Protein AF-0000000080578589 (afdb_homodimer)

Secondary structure (DSSP, 8-state):
----------PPPHHHHHHHHHHHHHHHHHHHHHHHHHHHTT---HHHHHHHHHHHHSGGGEE-HHHHHHH-SS--TTHHHHHHHHHHTTSEEEEEESSSS-EEEEEE-HHHHHHHHHHHHHHHHHHIIIIITTS-HHHHHHHHHHHHHHHS--/----------PPPHHHHHHHHHHHHHHHHHHHHHHHHHHHTT---HHHHHHHHHHHHSGGGEE-HHHHHHH-SS--TTHHHHHHHHHHTTSEEEEEESSSS-EEEEEE-HHHHHHHHHHHHHHHHHHIIIIITTS-HHHHHHHHHHHHHHHS--

InterPro domains:
  IPR000835 MarR-type HTH domain [PF12802] (42-102)
  IPR000835 MarR-type HTH domain [PR00598] (63-79)
  IPR000835 MarR-type HTH domain [PR00598] (80-95)
  IPR000835 MarR-type HTH domain [PR00598] (99-115)
  IPR000835 MarR-type HTH domain [PS50995] (1-152)
  IPR023187 Transcriptional regulator MarR-type, conserved site [PS01117] (78-112)
  IPR036388 Winged helix-like DNA-binding domain superfamily [G3DSA:1.10.10.10] (13-154)
  IPR036390 Winged helix DNA-binding domain superfamily [SSF46785] (13-151)
  IPR039422 Transcription regulators MarR/SlyA-like [PTHR33164] (18-151)

Sequence (308 aa):
MSDCSDATPSKPSAAVTRAWVRLMRTQHIVLAAIEQDLKVAGLPSLGWYDVLWELTQATEGKLRPYEIEERTLLAQHNLSRLLDRMEKAGLVHREIFSEDGRGRWVVITEAGSAMRSRMWAVYASALQRHVGDKLDDAQAGQLAELLALLSDKSMSDCSDATPSKPSAAVTRAWVRLMRTQHIVLAAIEQDLKVAGLPSLGWYDVLWELTQATEGKLRPYEIEERTLLAQHNLSRLLDRMEKAGLVHREIFSEDGRGRWVVITEAGSAMRSRMWAVYASALQRHVGDKLDDAQAGQLAELLALLSDKS

Nearest PDB structures (foldseek):
  3zmd-assembly2_D  TM=8.642E-01  e=1.589E-09  Streptomyces coelicolor
  3zpl-assembly2_E  TM=8.881E-01  e=8.904E-09  Streptomyces coelicolor
  3zpl-assembly1_B  TM=8.767E-01  e=8.372E-09  Streptomyces coelicolor
  3zpl-assembly2_F  TM=8.803E-01  e=1.288E-08  Streptomyces coelicolor
  8ylj-assembly1_A  TM=8.174E-01  e=2.973E-07  Pectobacterium atrosepticum

pLDDT: mean 90.62, std 15.76, range [30.58, 98.81]

Radius of gyration: 22.76 Å; Cα contacts (8 Å, |Δi|>4): 398; chains: 2; bounding box: 60×68×62 Å

Structure (mmCIF, N/CA/C/O backbone):
data_AF-0000000080578589-model_v1
#
loop_
_entity.id
_entity.type
_entity.pdbx_description
1 polymer 'HTH marR-type domain-containing protein'
#
loop_
_atom_site.group_PDB
_atom_site.id
_atom_site.type_symbol
_atom_site.label_atom_id
_atom_site.label_alt_id
_atom_site.label_comp_id
_atom_site.label_asym_id
_atom_site.label_entity_id
_atom_site.label_seq_id
_atom_site.pdbx_PDB_ins_code
_atom_site.Cartn_x
_atom_site.Cartn_y
_atom_site.Cartn_z
_atom_site.occupancy
_atom_site.B_iso_or_equiv
_atom_site.auth_seq_id
_atom_site.auth_comp_id
_atom_site.auth_asym_id
_atom_site.auth_atom_id
_atom_site.pdbx_PDB_model_num
ATOM 1 N N . MET A 1 1 ? -25.438 20.406 36.875 1 31.2 1 MET A N 1
ATOM 2 C CA . MET A 1 1 ? -24.531 20.828 35.812 1 31.2 1 MET A CA 1
ATOM 3 C C . MET A 1 1 ? -23.719 19.641 35.281 1 31.2 1 MET A C 1
ATOM 5 O O . MET A 1 1 ? -22.891 19.094 36.031 1 31.2 1 MET A O 1
ATOM 9 N N . SER A 1 2 ? -24.266 18.656 34.531 1 39.16 2 SER A N 1
ATOM 10 C CA . SER A 1 2 ? -23.75 17.406 34 1 39.16 2 SER A CA 1
ATOM 11 C C . SER A 1 2 ? -22.422 17.609 33.281 1 39.16 2 SER A C 1
ATOM 13 O O . SER A 1 2 ? -22.312 18.5 32.438 1 39.16 2 SER A O 1
ATOM 15 N N . ASP A 1 3 ? -21.328 17.406 33.969 1 37.25 3 ASP A N 1
ATOM 16 C CA . ASP A 1 3 ? -19.969 17.469 33.438 1 37.25 3 ASP A CA 1
ATOM 17 C C . ASP A 1 3 ? -19.875 16.828 32.062 1 37.25 3 ASP A C 1
ATOM 19 O O . ASP A 1 3 ? -20 15.609 31.922 1 37.25 3 ASP A O 1
ATOM 23 N N . CYS A 1 4 ? -20.641 17.375 31.078 1 39.66 4 CYS A N 1
ATOM 24 C CA . CYS A 1 4 ? -20.422 16.969 29.703 1 39.66 4 CYS A CA 1
ATOM 25 C C . CYS A 1 4 ? -18.938 16.812 29.391 1 39.66 4 CYS A C 1
ATOM 27 O O . CYS A 1 4 ? -18.219 17.812 29.312 1 39.66 4 CYS A O 1
ATOM 29 N N . SER A 1 5 ? -18.234 15.914 30.031 1 38.28 5 SER A N 1
ATOM 30 C CA . SER A 1 5 ? -16.859 15.586 29.672 1 38.28 5 SER A CA 1
ATOM 31 C C . SER A 1 5 ? -16.609 15.758 28.188 1 38.28 5 SER A C 1
ATOM 33 O O . SER A 1 5 ? -17.297 15.148 27.359 1 38.28 5 SER A O 1
ATOM 35 N N . ASP A 1 6 ? -16.438 17 27.672 1 38.28 6 ASP A N 1
ATOM 36 C CA . ASP A 1 6 ? -15.938 17.312 26.328 1 38.28 6 ASP A CA 1
ATOM 37 C C . ASP A 1 6 ? -15 16.219 25.828 1 38.28 6 ASP A C 1
ATOM 39 O O . ASP A 1 6 ? -13.836 16.156 26.234 1 38.28 6 ASP A O 1
ATOM 43 N N . ALA A 1 7 ? -15.398 14.953 25.734 1 45.03 7 ALA A N 1
ATOM 44 C CA . ALA A 1 7 ? -14.641 13.875 25.109 1 45.03 7 ALA A CA 1
ATOM 45 C C . ALA A 1 7 ? -13.781 14.398 23.969 1 45.03 7 ALA A C 1
ATOM 47 O O . ALA A 1 7 ? -14.297 14.75 22.906 1 45.03 7 ALA A O 1
ATOM 48 N N . THR A 1 8 ? -12.805 15.406 24.047 1 47.75 8 THR A N 1
ATOM 49 C CA . THR A 1 8 ? -11.836 15.789 23.031 1 47.75 8 THR A CA 1
ATOM 50 C C . THR A 1 8 ? -11.484 14.602 22.141 1 47.75 8 THR A C 1
ATOM 52 O O . THR A 1 8 ? -11.133 13.531 22.625 1 47.75 8 THR A O 1
ATOM 55 N N . PRO A 1 9 ? -11.945 14.477 20.953 1 57.19 9 PRO A N 1
ATOM 56 C CA . PRO A 1 9 ? -11.602 13.344 20.109 1 57.19 9 PRO A CA 1
ATOM 57 C C . PRO A 1 9 ? -10.141 12.93 20.234 1 57.19 9 PRO A C 1
ATOM 59 O O . PRO A 1 9 ? -9.25 13.781 20.234 1 57.19 9 PRO A O 1
ATOM 62 N N . SER A 1 10 ? -9.711 11.969 21.031 1 68.75 10 SER A N 1
ATOM 63 C CA . SER A 1 10 ? -8.43 11.484 21.531 1 68.75 10 SER A CA 1
ATOM 64 C C . SER A 1 10 ? -7.426 11.305 20.391 1 68.75 10 SER A C 1
ATOM 66 O O . SER A 1 10 ? -7.762 10.75 19.344 1 68.75 10 SER A O 1
ATOM 68 N N . LYS A 1 11 ? -6.426 12.211 20.172 1 87.06 11 LYS A N 1
ATOM 69 C CA . LYS A 1 11 ? -5.258 12.156 19.297 1 87.06 11 LYS A CA 1
ATOM 70 C C . LYS A 1 11 ? -4.539 10.82 19.422 1 87.06 11 LYS A C 1
ATOM 72 O O . LYS A 1 11 ? -4.406 10.273 20.516 1 87.06 11 LYS A O 1
ATOM 77 N N . PRO A 1 12 ? -4.273 10.242 18.266 1 95.75 12 PRO A N 1
ATOM 78 C CA . PRO A 1 12 ? -3.518 8.992 18.344 1 95.75 12 PRO A CA 1
ATOM 79 C C . PRO A 1 12 ? -2.207 9.133 19.109 1 95.75 12 PRO A C 1
ATOM 81 O O . PRO A 1 12 ? -1.566 10.188 19.062 1 95.75 12 PRO A O 1
ATOM 84 N N . SER A 1 13 ? -1.909 8.141 19.891 1 97.19 13 SER A N 1
ATOM 85 C CA . SER A 1 13 ? -0.638 8.125 20.609 1 97.19 13 SER A CA 1
ATOM 86 C C . SER A 1 13 ? 0.541 8.078 19.641 1 97.19 13 SER A C 1
ATOM 88 O O . SER A 1 13 ? 0.365 7.809 18.453 1 97.19 13 SER A O 1
ATOM 90 N N . ALA A 1 14 ? 1.748 8.391 20.156 1 97 14 ALA A N 1
ATOM 91 C CA . ALA A 1 14 ? 2.969 8.305 19.359 1 97 14 ALA A CA 1
ATOM 92 C C . ALA A 1 14 ? 3.191 6.879 18.859 1 97 14 ALA A C 1
ATOM 94 O O . ALA A 1 14 ? 3.68 6.68 17.75 1 97 14 ALA A O 1
ATOM 95 N N . ALA A 1 15 ? 2.842 5.891 19.703 1 97.62 15 ALA A N 1
ATOM 96 C CA . ALA A 1 15 ? 3.004 4.488 19.328 1 97.62 15 ALA A CA 1
ATOM 97 C C . ALA A 1 15 ? 2.104 4.129 18.156 1 97.62 15 ALA A C 1
ATOM 99 O O . ALA A 1 15 ? 2.531 3.438 17.219 1 97.62 15 ALA A O 1
ATOM 100 N N . VAL A 1 16 ? 0.919 4.695 18.172 1 97.75 16 VAL A N 1
ATOM 101 C CA . VAL A 1 16 ? -0.059 4.43 17.125 1 97.75 16 VAL A CA 1
ATOM 102 C C . VAL A 1 16 ? 0.385 5.094 15.82 1 97.75 16 VAL A C 1
ATOM 104 O O . VAL A 1 16 ? 0.36 4.469 14.758 1 97.75 16 VAL A O 1
ATOM 107 N N . THR A 1 17 ? 0.836 6.312 15.938 1 97.69 17 THR A N 1
ATOM 108 C CA . THR A 1 17 ? 1.303 7.039 14.758 1 97.69 17 THR A CA 1
ATOM 109 C C . THR A 1 17 ? 2.525 6.355 14.156 1 97.69 17 THR A C 1
ATOM 111 O O . THR A 1 17 ? 2.613 6.195 12.938 1 97.69 17 THR A O 1
ATOM 114 N N . ARG A 1 18 ? 3.404 5.906 15 1 97.62 18 ARG A N 1
ATOM 115 C CA . ARG A 1 18 ? 4.602 5.211 14.539 1 97.62 18 ARG A CA 1
ATOM 116 C C . ARG A 1 18 ? 4.238 3.906 13.836 1 97.62 18 ARG A C 1
ATOM 118 O O . ARG A 1 18 ? 4.812 3.574 12.797 1 97.62 18 ARG A O 1
ATOM 125 N N . ALA A 1 19 ? 3.336 3.168 14.367 1 98.25 19 ALA A N 1
ATOM 126 C CA . ALA A 1 19 ? 2.904 1.912 13.758 1 98.25 19 ALA A CA 1
ATOM 127 C C . ALA A 1 19 ? 2.314 2.146 12.375 1 98.25 19 ALA A C 1
ATOM 129 O O . ALA A 1 19 ? 2.582 1.387 11.438 1 98.25 19 ALA A O 1
ATOM 130 N N . TRP A 1 20 ? 1.551 3.223 12.273 1 98.19 20 TRP A N 1
ATOM 131 C CA . TRP A 1 20 ? 0.935 3.568 11 1 98.19 20 TRP A CA 1
ATOM 132 C C . TRP A 1 20 ? 1.994 3.914 9.961 1 98.19 20 TRP A C 1
ATOM 134 O O . TRP A 1 20 ? 1.983 3.377 8.852 1 98.19 20 TRP A O 1
ATOM 144 N N . VAL A 1 21 ? 2.91 4.734 10.312 1 97 21 VAL A N 1
ATOM 145 C CA . VAL A 1 21 ? 3.973 5.16 9.406 1 97 21 VAL A CA 1
ATOM 146 C C . VAL A 1 21 ? 4.812 3.955 8.992 1 97 21 VAL A C 1
ATOM 148 O O . VAL A 1 21 ? 5.137 3.791 7.812 1 97 21 VAL A O 1
ATOM 151 N N . ARG A 1 22 ? 5.121 3.076 9.914 1 97.69 22 ARG A N 1
ATOM 152 C CA . ARG A 1 22 ? 5.898 1.882 9.602 1 97.69 22 ARG A CA 1
ATOM 153 C C . ARG A 1 22 ? 5.121 0.953 8.68 1 97.69 22 ARG A C 1
ATOM 155 O O . ARG A 1 22 ? 5.703 0.327 7.785 1 97.69 22 ARG A O 1
ATOM 162 N N . LEU A 1 23 ? 3.816 0.842 8.906 1 98.25 23 LEU A N 1
ATOM 163 C CA . LEU A 1 23 ? 2.979 0.009 8.055 1 98.25 23 LEU A CA 1
ATOM 164 C C . LEU A 1 23 ? 3.031 0.491 6.605 1 98.25 23 LEU A C 1
ATOM 166 O O . LEU A 1 23 ? 3.262 -0.302 5.691 1 98.25 23 LEU A O 1
ATOM 170 N N . MET A 1 24 ? 2.906 1.78 6.375 1 97.06 24 MET A N 1
ATOM 171 C CA . MET A 1 24 ? 2.943 2.352 5.031 1 97.06 24 MET A CA 1
ATOM 172 C C . MET A 1 24 ? 4.316 2.162 4.398 1 97.06 24 MET A C 1
ATOM 174 O O . MET A 1 24 ? 4.422 1.692 3.264 1 97.06 24 MET A O 1
ATOM 178 N N . ARG A 1 25 ? 5.367 2.455 5.141 1 95.69 25 ARG A N 1
ATOM 179 C CA . ARG A 1 25 ? 6.723 2.412 4.609 1 95.69 25 ARG A CA 1
ATOM 180 C C . ARG A 1 25 ? 7.148 0.979 4.301 1 95.69 25 ARG A C 1
ATOM 182 O O . ARG A 1 25 ? 7.691 0.705 3.229 1 95.69 25 ARG A O 1
ATOM 189 N N . THR A 1 26 ? 6.906 0.101 5.242 1 97.38 26 THR A N 1
ATOM 190 C CA . THR A 1 26 ? 7.332 -1.282 5.07 1 97.38 26 THR A CA 1
ATOM 191 C C . THR A 1 26 ? 6.617 -1.93 3.891 1 97.38 26 THR A C 1
ATOM 193 O O . THR A 1 26 ? 7.242 -2.602 3.068 1 97.38 26 THR A O 1
ATOM 196 N N . GLN A 1 27 ? 5.328 -1.735 3.859 1 97.12 27 GLN A N 1
ATOM 197 C CA . GLN A 1 27 ? 4.586 -2.281 2.727 1 97.12 27 GLN A CA 1
ATOM 198 C C . GLN A 1 27 ? 5.176 -1.801 1.402 1 97.12 27 GLN A C 1
ATOM 200 O O . GLN A 1 27 ? 5.41 -2.602 0.495 1 97.12 27 GLN A O 1
ATOM 205 N N . HIS A 1 28 ? 5.449 -0.555 1.283 1 95 28 HIS A N 1
ATOM 206 C CA . HIS A 1 28 ? 5.992 0.033 0.065 1 95 28 HIS A CA 1
ATOM 207 C C . HIS A 1 28 ? 7.363 -0.549 -0.263 1 95 28 HIS A C 1
ATOM 209 O O . HIS A 1 28 ? 7.609 -0.969 -1.396 1 95 28 HIS A O 1
ATOM 215 N N . ILE A 1 29 ? 8.234 -0.595 0.696 1 95.5 29 ILE A N 1
ATOM 216 C CA . ILE A 1 29 ? 9.625 -1.008 0.496 1 95.5 29 ILE A CA 1
ATOM 217 C C . ILE A 1 29 ? 9.672 -2.48 0.093 1 95.5 29 ILE A C 1
ATOM 219 O O . ILE A 1 29 ? 10.359 -2.848 -0.86 1 95.5 29 ILE A O 1
ATOM 223 N N . VAL A 1 30 ? 8.945 -3.359 0.771 1 97.44 30 VAL A N 1
ATOM 224 C CA . VAL A 1 30 ? 8.992 -4.793 0.514 1 97.44 30 VAL A CA 1
ATOM 225 C C . VAL A 1 30 ? 8.312 -5.102 -0.819 1 97.44 30 VAL A C 1
ATOM 227 O O . VAL A 1 30 ? 8.828 -5.891 -1.617 1 97.44 30 VAL A O 1
ATOM 230 N N . LEU A 1 31 ? 7.184 -4.461 -1.095 1 96.69 31 LEU A N 1
ATOM 231 C CA . LEU A 1 31 ? 6.504 -4.656 -2.369 1 96.69 31 LEU A CA 1
ATOM 232 C C . LEU A 1 31 ? 7.402 -4.242 -3.533 1 96.69 31 LEU A C 1
ATOM 234 O O . LEU A 1 31 ? 7.527 -4.977 -4.516 1 96.69 31 LEU A O 1
ATOM 238 N N . ALA A 1 32 ? 8.055 -3.09 -3.408 1 95.44 32 ALA A N 1
ATOM 239 C CA . ALA A 1 32 ? 8.945 -2.607 -4.457 1 95.44 32 ALA A CA 1
ATOM 240 C C . ALA A 1 32 ? 10.094 -3.586 -4.691 1 95.44 32 ALA A C 1
ATOM 242 O O . ALA A 1 32 ? 10.492 -3.822 -5.832 1 95.44 32 ALA A O 1
ATOM 243 N N . ALA A 1 33 ? 10.617 -4.117 -3.627 1 97.12 33 ALA A N 1
ATOM 244 C CA . ALA A 1 33 ? 11.727 -5.066 -3.736 1 97.12 33 ALA A CA 1
ATOM 245 C C . ALA A 1 33 ? 11.281 -6.336 -4.461 1 97.12 33 ALA A C 1
ATOM 247 O O . ALA A 1 33 ? 12 -6.84 -5.328 1 97.12 33 ALA A O 1
ATOM 248 N N . ILE A 1 34 ? 10.133 -6.844 -4.117 1 97.5 34 ILE A N 1
ATOM 249 C CA . ILE A 1 34 ? 9.609 -8.047 -4.742 1 97.5 34 ILE A CA 1
ATOM 250 C C . ILE A 1 34 ? 9.305 -7.777 -6.215 1 97.5 34 ILE A C 1
ATOM 252 O O . ILE A 1 34 ? 9.633 -8.594 -7.082 1 97.5 34 ILE A O 1
ATOM 256 N N . GLU A 1 35 ? 8.727 -6.617 -6.508 1 97.62 35 GLU A N 1
ATOM 257 C CA . GLU A 1 35 ? 8.461 -6.223 -7.887 1 97.62 35 GLU A CA 1
ATOM 258 C C . GLU A 1 35 ? 9.75 -6.117 -8.695 1 97.62 35 GLU A C 1
ATOM 260 O O . GLU A 1 35 ? 9.781 -6.492 -9.867 1 97.62 35 GLU A O 1
ATOM 265 N N . GLN A 1 36 ? 10.742 -5.641 -8.055 1 98 36 GLN A N 1
ATOM 266 C CA . GLN A 1 36 ? 12.031 -5.527 -8.719 1 98 36 GLN A CA 1
ATOM 267 C C . GLN A 1 36 ? 12.602 -6.902 -9.062 1 98 36 GLN A C 1
ATOM 269 O O . GLN A 1 36 ? 13.188 -7.09 -10.133 1 98 36 GLN A O 1
ATOM 274 N N . ASP A 1 37 ? 12.484 -7.887 -8.133 1 98 37 ASP A N 1
ATOM 275 C CA . ASP A 1 37 ? 12.938 -9.25 -8.398 1 98 37 ASP A CA 1
ATOM 276 C C . ASP A 1 37 ? 12.203 -9.852 -9.594 1 98 37 ASP A C 1
ATOM 278 O O . ASP A 1 37 ? 12.812 -10.523 -10.43 1 98 37 ASP A O 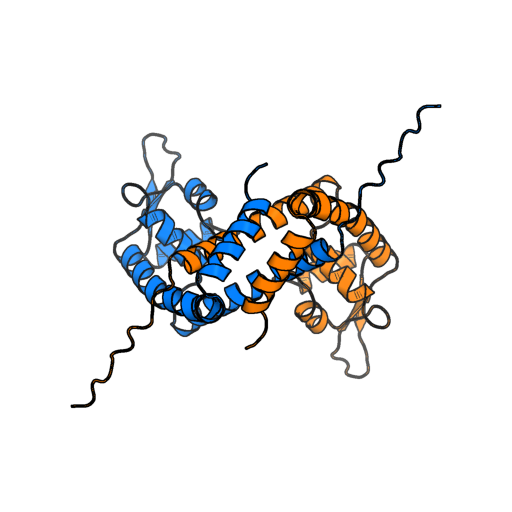1
ATOM 282 N N . LEU A 1 38 ? 10.898 -9.594 -9.734 1 98.44 38 LEU A N 1
ATOM 283 C CA . LEU A 1 38 ? 10.125 -10.07 -10.875 1 98.44 38 LEU A CA 1
ATOM 284 C C . LEU A 1 38 ? 10.594 -9.398 -12.164 1 98.44 38 LEU A C 1
ATOM 286 O O . LEU A 1 38 ? 10.781 -10.07 -13.188 1 98.44 38 LEU A O 1
ATOM 290 N N . LYS A 1 39 ? 10.828 -8.141 -12.07 1 98.44 39 LYS A N 1
ATOM 291 C CA . LYS A 1 39 ? 11.273 -7.379 -13.234 1 98.44 39 LYS A CA 1
ATOM 292 C C . LYS A 1 39 ? 12.625 -7.883 -13.742 1 98.44 39 LYS A C 1
ATOM 294 O O . LYS A 1 39 ? 12.812 -8.062 -14.945 1 98.44 39 LYS A O 1
ATOM 299 N N . VAL A 1 40 ? 13.516 -8.102 -12.867 1 98.31 40 VAL A N 1
ATOM 300 C CA . VAL A 1 40 ? 14.852 -8.57 -13.203 1 98.31 40 VAL A CA 1
ATOM 301 C C . VAL A 1 40 ? 14.766 -9.938 -13.891 1 98.31 40 VAL A C 1
ATOM 303 O O . VAL A 1 40 ? 15.539 -10.227 -14.812 1 98.31 40 VAL A O 1
ATOM 306 N N . ALA A 1 41 ? 13.805 -10.711 -13.5 1 98.38 41 ALA A N 1
ATOM 307 C CA . ALA A 1 41 ? 13.609 -12.047 -14.07 1 98.38 41 ALA A CA 1
ATOM 308 C C . ALA A 1 41 ? 12.836 -11.969 -15.383 1 98.38 41 ALA A C 1
ATOM 310 O O . ALA A 1 41 ? 12.516 -13 -15.977 1 98.38 41 ALA A O 1
ATOM 311 N N . GLY A 1 42 ? 12.438 -10.75 -15.844 1 98.19 42 GLY A N 1
ATOM 312 C CA . GLY A 1 42 ? 11.719 -10.578 -17.094 1 98.19 42 GLY A CA 1
ATOM 313 C C . GLY A 1 42 ? 10.25 -10.93 -17 1 98.19 42 GLY A C 1
ATOM 314 O O . GLY A 1 42 ? 9.625 -11.32 -17.984 1 98.19 42 GLY A O 1
ATOM 315 N N . LEU A 1 43 ? 9.719 -10.828 -15.82 1 98.62 43 LEU A N 1
ATOM 316 C CA . LEU A 1 43 ? 8.336 -11.227 -15.57 1 98.62 43 LEU A CA 1
ATOM 317 C C . LEU A 1 43 ? 7.461 -10.008 -15.289 1 98.62 43 LEU A C 1
ATOM 319 O O . LEU A 1 43 ? 7.969 -8.945 -14.945 1 98.62 43 LEU A O 1
ATOM 323 N N . PRO A 1 44 ? 6.141 -10.164 -15.477 1 97.44 44 PRO A N 1
ATOM 324 C CA . PRO A 1 44 ? 5.223 -9.055 -15.203 1 97.44 44 PRO A CA 1
ATOM 325 C C . PRO A 1 44 ? 5.105 -8.734 -13.711 1 97.44 44 PRO A C 1
ATOM 327 O O . PRO A 1 44 ? 5.676 -9.445 -12.883 1 97.44 44 PRO A O 1
ATOM 330 N N . SER A 1 45 ? 4.363 -7.707 -13.422 1 97.06 45 SER A N 1
ATOM 331 C CA . SER A 1 45 ? 4.191 -7.246 -12.047 1 97.06 45 SER A CA 1
ATOM 332 C C . SER A 1 45 ? 3.322 -8.203 -11.242 1 97.06 45 SER A C 1
ATOM 334 O O . SER A 1 45 ? 2.691 -9.102 -11.812 1 97.06 45 SER A O 1
ATOM 336 N N . LEU A 1 46 ? 3.248 -7.984 -9.961 1 96.81 46 LEU A N 1
ATOM 337 C CA . LEU A 1 46 ? 2.502 -8.836 -9.047 1 96.81 46 LEU A CA 1
ATOM 338 C C . LEU A 1 46 ? 1.006 -8.773 -9.336 1 96.81 46 LEU A C 1
ATOM 340 O O . LEU A 1 46 ? 0.264 -9.695 -9.008 1 96.81 46 LEU A O 1
ATOM 344 N N . GLY A 1 47 ? 0.588 -7.684 -9.938 1 96.69 47 GLY A N 1
ATOM 345 C CA . GLY A 1 47 ? -0.8 -7.609 -10.359 1 96.69 47 GLY A CA 1
ATOM 346 C C . GLY A 1 47 ? -1.193 -8.727 -11.312 1 96.69 47 GLY A C 1
ATOM 347 O O . GLY A 1 47 ? -2.301 -9.258 -11.227 1 96.69 47 GLY A O 1
ATOM 348 N N . TRP A 1 48 ? -0.327 -9.031 -12.219 1 97.75 48 TRP A N 1
ATOM 349 C CA . TRP A 1 48 ? -0.55 -10.141 -13.141 1 97.75 48 TRP A CA 1
ATOM 350 C C . TRP A 1 48 ? -0.665 -11.461 -12.383 1 97.75 48 TRP A C 1
ATOM 352 O O . TRP A 1 48 ? -1.585 -12.242 -12.625 1 97.75 48 TRP A O 1
ATOM 362 N N . TYR A 1 49 ? 0.257 -11.633 -11.5 1 98.19 49 TYR A N 1
ATOM 363 C CA . TYR A 1 49 ? 0.254 -12.852 -10.695 1 98.19 49 TYR A CA 1
ATOM 364 C C . TYR A 1 49 ? -1.068 -13.008 -9.953 1 98.19 49 TYR A C 1
ATOM 366 O O . TYR A 1 49 ? -1.66 -14.086 -9.945 1 98.19 49 TYR A O 1
ATOM 374 N N . ASP A 1 50 ? -1.478 -11.961 -9.297 1 97.69 50 ASP A N 1
ATOM 375 C CA . ASP A 1 50 ? -2.688 -11.992 -8.477 1 97.69 50 ASP A CA 1
ATOM 376 C C . ASP A 1 50 ? -3.898 -12.406 -9.305 1 97.69 50 ASP A C 1
ATOM 378 O O . ASP A 1 50 ? -4.695 -13.242 -8.875 1 97.69 50 ASP A O 1
ATOM 382 N N . VAL A 1 51 ? -4.031 -11.828 -10.453 1 97.88 51 VAL A N 1
ATOM 383 C CA . VAL A 1 51 ? -5.152 -12.156 -11.328 1 97.88 51 VAL A CA 1
ATOM 384 C C . VAL A 1 51 ? -5.082 -13.633 -11.727 1 97.88 51 VAL A C 1
ATOM 386 O O . VAL A 1 51 ? -6.07 -14.359 -11.609 1 97.88 51 VAL A O 1
ATOM 389 N N . LEU A 1 52 ? -3.916 -14.07 -12.188 1 98.5 52 LEU A N 1
ATOM 390 C CA . LEU A 1 52 ? -3.742 -15.453 -12.617 1 98.5 52 LEU A CA 1
ATOM 391 C C . LEU A 1 52 ? -3.99 -16.422 -11.461 1 98.5 52 LEU A C 1
ATOM 393 O O . LEU A 1 52 ? -4.582 -17.484 -11.648 1 98.5 52 LEU A O 1
ATOM 397 N N . TRP A 1 53 ? -3.545 -16.031 -10.32 1 97.88 53 TRP A N 1
ATOM 398 C CA . TRP A 1 53 ? -3.746 -16.859 -9.133 1 97.88 53 TRP A CA 1
ATOM 399 C C . TRP A 1 53 ? -5.23 -17.016 -8.828 1 97.88 53 TRP A C 1
ATOM 401 O O . TRP A 1 53 ? -5.707 -18.141 -8.602 1 97.88 53 TRP A O 1
ATOM 411 N N . GLU A 1 54 ? -5.949 -15.898 -8.859 1 97.69 54 GLU A N 1
ATOM 412 C CA . GLU A 1 54 ? -7.379 -15.945 -8.57 1 97.69 54 GLU A CA 1
ATOM 413 C C . GLU A 1 54 ? -8.117 -16.812 -9.594 1 97.69 54 GLU A C 1
ATOM 415 O O . GLU A 1 54 ? -9.023 -17.562 -9.234 1 97.69 54 GLU A O 1
ATOM 420 N N . LEU A 1 55 ? -7.742 -16.703 -10.797 1 98.19 55 LEU A N 1
ATOM 421 C CA . LEU A 1 55 ? -8.367 -17.5 -11.844 1 98.19 55 LEU A CA 1
ATOM 422 C C . LEU A 1 55 ? -8.062 -18.984 -11.648 1 98.19 55 LEU A C 1
ATOM 424 O O . LEU A 1 55 ? -8.945 -19.828 -11.805 1 98.19 55 LEU A O 1
ATOM 428 N N . THR A 1 56 ? -6.816 -19.25 -11.352 1 97.62 56 THR A N 1
ATOM 429 C CA . THR A 1 56 ? -6.402 -20.625 -11.125 1 97.62 56 THR A CA 1
ATOM 430 C C . THR A 1 56 ? -7.203 -21.25 -9.984 1 97.62 56 THR A C 1
ATOM 432 O O . THR A 1 56 ? -7.516 -22.438 -10.016 1 97.62 56 THR A O 1
ATOM 435 N N . GLN A 1 57 ? -7.605 -20.469 -9.016 1 96.94 57 GLN A N 1
ATOM 436 C CA . GLN A 1 57 ? -8.336 -20.953 -7.84 1 96.94 57 GLN A CA 1
ATOM 437 C C . GLN A 1 57 ? -9.82 -21.109 -8.141 1 96.94 57 GLN A C 1
ATOM 439 O O . GLN A 1 57 ? -10.547 -21.766 -7.395 1 96.94 57 GLN A O 1
ATOM 444 N N . ALA A 1 58 ? -10.297 -20.484 -9.133 1 96.94 58 ALA A N 1
ATOM 445 C CA . ALA A 1 58 ? -11.719 -20.438 -9.438 1 96.94 58 ALA A CA 1
ATOM 446 C C . ALA A 1 58 ? -12.18 -21.734 -10.102 1 96.94 58 ALA A C 1
ATOM 448 O O . ALA A 1 58 ? -11.398 -22.406 -10.781 1 96.94 58 ALA A O 1
ATOM 449 N N . THR A 1 59 ? -13.414 -22.031 -9.898 1 94.94 59 THR A N 1
ATOM 450 C CA . THR A 1 59 ? -14.016 -23.156 -10.602 1 94.94 59 THR A CA 1
ATOM 451 C C . THR A 1 59 ? -13.906 -22.969 -12.117 1 94.94 59 THR A C 1
ATOM 453 O O . THR A 1 59 ? -14.281 -21.922 -12.641 1 94.94 59 THR A O 1
ATOM 456 N N . GLU A 1 60 ? -13.312 -23.984 -12.758 1 94.06 60 GLU A N 1
ATOM 457 C CA . GLU A 1 60 ? -13.156 -24.016 -14.211 1 94.06 60 GLU A CA 1
ATOM 458 C C . GLU A 1 60 ? -12.242 -22.906 -14.695 1 94.06 60 GLU A C 1
ATOM 460 O O . GLU A 1 60 ? -12.242 -22.562 -15.883 1 94.06 60 GLU A O 1
ATOM 465 N N . GLY A 1 61 ? -11.586 -22.25 -13.805 1 97.25 61 GLY A N 1
ATOM 466 C CA . GLY A 1 61 ? -10.625 -21.219 -14.164 1 97.25 61 GLY A CA 1
ATOM 467 C C . GLY A 1 61 ? -11.273 -19.969 -14.719 1 97.25 61 GLY A C 1
ATOM 468 O O . GLY A 1 61 ? -10.703 -19.297 -15.578 1 97.25 61 GLY A O 1
ATOM 469 N N . LYS A 1 62 ? -12.469 -19.75 -14.32 1 95.62 62 LYS A N 1
ATOM 470 C CA . LYS A 1 62 ? -13.18 -18.609 -14.898 1 95.62 62 LYS A CA 1
ATOM 471 C C . LYS A 1 62 ? -13.789 -17.734 -13.812 1 95.62 62 LYS A C 1
ATOM 473 O O . LYS A 1 62 ? -14.266 -18.234 -12.797 1 95.62 62 LYS A O 1
ATOM 478 N N . LEU A 1 63 ? -13.625 -16.438 -13.961 1 96.62 63 LEU A N 1
ATOM 479 C CA . LEU A 1 63 ? -14.227 -15.43 -13.094 1 96.62 63 LEU A CA 1
ATOM 480 C C . LEU A 1 63 ? -14.773 -14.258 -13.906 1 96.62 63 LEU A C 1
ATOM 482 O O . LEU A 1 63 ? -14.297 -13.992 -15.008 1 96.62 63 LEU A O 1
ATOM 486 N N . ARG A 1 64 ? -15.797 -13.641 -13.281 1 94.31 64 ARG A N 1
ATOM 487 C CA . ARG A 1 64 ? -16.234 -12.352 -13.82 1 94.31 64 ARG A CA 1
ATOM 488 C C . ARG A 1 64 ? -15.266 -11.242 -13.43 1 94.31 64 ARG A C 1
ATOM 490 O O . ARG A 1 64 ? -14.617 -11.312 -12.375 1 94.31 64 ARG A O 1
ATOM 497 N N . PRO A 1 65 ? -15.156 -10.234 -14.367 1 93.12 65 PRO A N 1
ATOM 498 C CA . PRO A 1 65 ? -14.234 -9.141 -14.055 1 93.12 65 PRO A CA 1
ATOM 499 C C . PRO A 1 65 ? -14.461 -8.555 -12.664 1 93.12 65 PRO A C 1
ATOM 501 O O . PRO A 1 65 ? -13.492 -8.305 -11.93 1 93.12 65 PRO A O 1
ATOM 504 N N . TYR A 1 66 ? -15.656 -8.391 -12.164 1 92.06 66 TYR A N 1
ATOM 505 C CA . TYR A 1 66 ? -15.906 -7.805 -10.852 1 92.06 66 TYR A CA 1
ATOM 506 C C . TYR A 1 66 ? -15.477 -8.758 -9.742 1 92.06 66 TYR A C 1
ATOM 508 O O . TYR A 1 66 ? -15.039 -8.32 -8.68 1 92.06 66 TYR A O 1
ATOM 516 N N . GLU A 1 67 ? -15.539 -10.062 -9.938 1 94.31 67 GLU A N 1
ATOM 517 C CA . GLU A 1 67 ? -15.062 -11.047 -8.969 1 94.31 67 GLU A CA 1
ATOM 518 C C . GLU A 1 67 ? -13.539 -11 -8.836 1 94.31 67 GLU A C 1
ATOM 520 O O . GLU A 1 67 ? -13 -11.141 -7.738 1 94.31 67 GLU A O 1
ATOM 525 N N . ILE A 1 68 ? -12.883 -10.797 -9.984 1 96 68 ILE A N 1
ATOM 526 C CA . ILE A 1 68 ? -11.438 -10.664 -9.969 1 96 68 ILE A CA 1
ATOM 527 C C . ILE A 1 68 ? -11.039 -9.438 -9.148 1 96 68 ILE A C 1
ATOM 529 O O . ILE A 1 68 ? -10.148 -9.508 -8.305 1 96 68 ILE A O 1
ATOM 533 N N . GLU A 1 69 ? -11.68 -8.344 -9.398 1 92.94 69 GLU A N 1
ATOM 534 C CA . GLU A 1 69 ? -11.406 -7.098 -8.688 1 92.94 69 GLU A CA 1
ATOM 535 C C . GLU A 1 69 ? -11.57 -7.273 -7.18 1 92.94 69 GLU A C 1
ATOM 537 O O . GLU A 1 69 ? -10.742 -6.797 -6.402 1 92.94 69 GLU A O 1
ATOM 542 N N . GLU A 1 70 ? -12.539 -8.016 -6.758 1 92.44 70 GLU A N 1
ATOM 543 C CA . GLU A 1 70 ? -12.859 -8.203 -5.348 1 92.44 70 GLU A CA 1
ATOM 544 C C . GLU A 1 70 ? -11.883 -9.164 -4.676 1 92.44 70 GLU A C 1
ATOM 546 O O . GLU A 1 70 ? -11.602 -9.039 -3.484 1 92.44 70 GLU A O 1
ATOM 551 N N . ARG A 1 71 ? -11.32 -10.016 -5.418 1 94.19 71 ARG A N 1
ATOM 552 C CA . ARG A 1 71 ? -10.594 -11.133 -4.824 1 94.19 71 ARG A CA 1
ATOM 553 C C . ARG A 1 71 ? -9.086 -10.859 -4.824 1 94.19 71 ARG A C 1
ATOM 555 O O . ARG A 1 71 ? -8.344 -11.461 -4.043 1 94.19 71 ARG A O 1
ATOM 562 N N . THR A 1 72 ? -8.633 -10.047 -5.73 1 95 72 THR A N 1
ATOM 563 C CA . THR A 1 72 ? -7.195 -9.844 -5.848 1 95 72 THR A CA 1
ATOM 564 C C . THR A 1 72 ? -6.648 -9.141 -4.605 1 95 72 THR A C 1
ATOM 566 O O . THR A 1 72 ? -7.32 -8.289 -4.023 1 95 72 THR A O 1
ATOM 569 N N . LEU A 1 73 ? -5.457 -9.5 -4.289 1 91.5 73 LEU A N 1
ATOM 570 C CA . LEU A 1 73 ? -4.758 -8.961 -3.127 1 91.5 73 LEU A CA 1
ATOM 571 C C . LEU A 1 73 ? -4.391 -7.496 -3.344 1 91.5 73 LEU A C 1
ATOM 573 O O . LEU A 1 73 ? -4.602 -6.66 -2.461 1 91.5 73 LEU A O 1
ATOM 577 N N . LEU A 1 74 ? -3.801 -7.168 -4.488 1 90.19 74 LEU A N 1
ATOM 578 C CA . LEU A 1 74 ? -3.383 -5.812 -4.828 1 90.19 74 LEU A CA 1
ATOM 579 C C . LEU A 1 74 ? -4.453 -5.105 -5.652 1 90.19 74 LEU A C 1
ATOM 581 O O . LEU A 1 74 ? -4.992 -5.68 -6.602 1 90.19 74 LEU A O 1
ATOM 585 N N . ALA A 1 75 ? -4.758 -3.926 -5.215 1 79.5 75 ALA A N 1
ATOM 586 C CA . ALA A 1 75 ? -5.727 -3.127 -5.957 1 79.5 75 ALA A CA 1
ATOM 587 C C . ALA A 1 75 ? -5.254 -2.883 -7.391 1 79.5 75 ALA A C 1
ATOM 589 O O . ALA A 1 75 ? -4.082 -2.578 -7.621 1 79.5 75 ALA A O 1
ATOM 590 N N . GLN A 1 76 ? -6.219 -3.156 -8.305 1 79.56 76 GLN A N 1
ATOM 591 C CA . GLN A 1 76 ? -5.977 -2.869 -9.711 1 79.56 76 GLN A CA 1
ATOM 592 C C . GLN A 1 76 ? -6.734 -1.621 -10.156 1 79.56 76 GLN A C 1
ATOM 594 O O . GLN A 1 76 ? -7.965 -1.636 -10.258 1 79.56 76 GLN A O 1
ATOM 599 N N . HIS A 1 77 ? -6.027 -0.567 -10.367 1 76.75 77 HIS A N 1
ATOM 600 C CA . HIS A 1 77 ? -6.684 0.685 -10.727 1 76.75 77 HIS A CA 1
ATOM 601 C C . HIS A 1 77 ? -7.301 0.601 -12.117 1 76.75 77 HIS A C 1
ATOM 603 O O . HIS A 1 77 ? -8.258 1.319 -12.422 1 76.75 77 HIS A O 1
ATOM 609 N N . ASN A 1 78 ? -6.781 -0.252 -12.945 1 88.88 78 ASN A N 1
ATOM 610 C CA . ASN A 1 78 ? -7.348 -0.455 -14.273 1 88.88 78 ASN A CA 1
ATOM 611 C C . ASN A 1 78 ? -7.336 -1.93 -14.664 1 88.88 78 ASN A C 1
ATOM 613 O O . ASN A 1 78 ? -6.535 -2.346 -15.5 1 88.88 78 ASN A O 1
ATOM 617 N N . LEU A 1 79 ? -8.297 -2.633 -14.117 1 93.75 79 LEU A N 1
ATOM 618 C CA . LEU A 1 79 ? -8.359 -4.074 -14.328 1 93.75 79 LEU A CA 1
ATOM 619 C C . LEU A 1 79 ? -8.633 -4.402 -15.797 1 93.75 79 LEU A C 1
ATOM 621 O O . LEU A 1 79 ? -8.055 -5.348 -16.344 1 93.75 79 LEU A O 1
ATOM 625 N N . SER A 1 80 ? -9.5 -3.59 -16.406 1 93.38 80 SER A N 1
ATOM 626 C CA . SER A 1 80 ? -9.836 -3.824 -17.797 1 93.38 80 SER A CA 1
ATOM 627 C C . SER A 1 80 ? -8.594 -3.766 -18.688 1 93.38 80 SER A C 1
ATOM 629 O O . SER A 1 80 ? -8.391 -4.637 -19.531 1 93.38 80 SER A O 1
ATOM 631 N N . ARG A 1 81 ? -7.809 -2.789 -18.469 1 95.62 81 ARG A N 1
ATOM 632 C CA . ARG A 1 81 ? -6.578 -2.643 -19.234 1 95.62 81 ARG A CA 1
ATOM 633 C C . ARG A 1 81 ? -5.617 -3.795 -18.969 1 95.62 81 ARG A C 1
ATOM 635 O O . ARG A 1 81 ? -4.945 -4.281 -19.875 1 95.62 81 ARG A O 1
ATOM 642 N N . LEU A 1 82 ? -5.531 -4.195 -17.812 1 96.94 82 LEU A N 1
ATOM 643 C CA . LEU A 1 82 ? -4.68 -5.328 -17.469 1 96.94 82 LEU A CA 1
ATOM 644 C C . LEU A 1 82 ? -5.152 -6.598 -18.172 1 96.94 82 LEU A C 1
ATOM 646 O O . LEU A 1 82 ? -4.348 -7.332 -18.734 1 96.94 82 LEU A O 1
ATOM 650 N N . LEU A 1 83 ? -6.438 -6.797 -18.125 1 96.88 83 LEU A N 1
ATOM 651 C CA . LEU A 1 83 ? -7 -7.98 -18.766 1 96.88 83 LEU A CA 1
ATOM 652 C C . LEU A 1 83 ? -6.77 -7.941 -20.281 1 96.88 83 LEU A C 1
ATOM 654 O O . LEU A 1 83 ? -6.52 -8.977 -20.906 1 96.88 83 LEU A O 1
ATOM 658 N N . ASP A 1 84 ? -6.871 -6.734 -20.844 1 97.12 84 ASP A N 1
ATOM 659 C CA . ASP A 1 84 ? -6.562 -6.578 -22.266 1 97.12 84 ASP A CA 1
ATOM 660 C C . ASP A 1 84 ? -5.141 -7.039 -22.578 1 97.12 84 ASP A C 1
ATOM 662 O O . ASP A 1 84 ? -4.918 -7.781 -23.531 1 97.12 84 ASP A O 1
ATOM 666 N N . ARG A 1 85 ? -4.219 -6.66 -21.766 1 98 85 ARG A N 1
ATOM 667 C CA . ARG A 1 85 ? -2.814 -7.012 -21.969 1 98 85 ARG A CA 1
ATOM 668 C C . ARG A 1 85 ? -2.59 -8.508 -21.766 1 98 85 ARG A C 1
ATOM 670 O O . ARG A 1 85 ? -1.814 -9.125 -22.5 1 98 85 ARG A O 1
ATOM 677 N N . MET A 1 86 ? -3.258 -9.062 -20.828 1 98.31 86 MET A N 1
ATOM 678 C CA . MET A 1 86 ? -3.123 -10.484 -20.547 1 98.31 86 MET A CA 1
ATOM 679 C C . MET A 1 86 ? -3.701 -11.328 -21.672 1 98.31 86 MET A C 1
ATOM 681 O O . MET A 1 86 ? -3.158 -12.383 -22.016 1 98.31 86 MET A O 1
ATOM 685 N N . GLU A 1 87 ? -4.785 -10.836 -22.172 1 98.12 87 GLU A N 1
ATOM 686 C CA . GLU A 1 87 ? -5.398 -11.531 -23.297 1 98.12 87 GLU A CA 1
ATOM 687 C C . GLU A 1 87 ? -4.504 -11.469 -24.531 1 98.12 87 GLU A C 1
ATOM 689 O O . GLU A 1 87 ? -4.324 -12.469 -25.234 1 98.12 87 GLU A O 1
ATOM 694 N N . LYS A 1 88 ? -4.012 -10.312 -24.766 1 98.44 88 LYS A N 1
ATOM 695 C CA . LYS A 1 88 ? -3.092 -10.141 -25.891 1 98.44 88 LYS A CA 1
ATOM 696 C C . LYS A 1 88 ? -1.871 -11.047 -25.75 1 98.44 88 LYS A C 1
ATOM 698 O O . LYS A 1 88 ? -1.348 -11.555 -26.734 1 98.44 88 LYS A O 1
ATOM 703 N N . ALA A 1 89 ? -1.445 -11.297 -24.516 1 98.44 89 ALA A N 1
ATOM 704 C CA . ALA A 1 89 ? -0.288 -12.141 -24.234 1 98.44 89 ALA A CA 1
ATOM 705 C C . ALA A 1 89 ? -0.668 -13.617 -24.25 1 98.44 89 ALA A C 1
ATOM 707 O O . ALA A 1 89 ? 0.187 -14.484 -24.078 1 98.44 89 ALA A O 1
ATOM 708 N N . GLY A 1 90 ? -1.977 -13.883 -24.422 1 98.56 90 GLY A N 1
ATOM 709 C CA . GLY A 1 90 ? -2.459 -15.25 -24.547 1 98.56 90 GLY A CA 1
ATOM 710 C C . GLY A 1 90 ? -2.639 -15.938 -23.203 1 98.56 90 GLY A C 1
ATOM 711 O O . GLY A 1 90 ? -2.746 -17.172 -23.141 1 98.56 90 GLY A O 1
ATOM 712 N N . LEU A 1 91 ? -2.648 -15.195 -22.125 1 98.81 91 LEU A N 1
ATOM 713 C CA . LEU A 1 91 ? -2.668 -15.773 -20.781 1 98.81 91 LEU A CA 1
ATOM 714 C C . LEU A 1 91 ? -4.098 -16.016 -20.312 1 98.81 91 LEU A C 1
ATOM 716 O O . LEU A 1 91 ? -4.34 -16.844 -19.438 1 98.81 91 LEU A O 1
ATOM 720 N N . VAL A 1 92 ? -5 -15.172 -20.844 1 98.62 92 VAL A N 1
ATOM 721 C CA . VAL A 1 92 ? -6.426 -15.328 -20.578 1 98.62 92 VAL A CA 1
ATOM 722 C C . VAL A 1 92 ? -7.223 -15.148 -21.859 1 98.62 92 VAL A C 1
ATOM 724 O O . VAL A 1 92 ? -6.695 -14.648 -22.859 1 98.62 92 VAL A O 1
ATOM 727 N N . HIS A 1 93 ? -8.422 -15.617 -21.875 1 96.88 93 HIS A N 1
ATOM 728 C CA . HIS A 1 93 ? -9.367 -15.242 -22.922 1 96.88 93 HIS A CA 1
ATOM 729 C C . HIS A 1 93 ? -10.734 -14.906 -22.344 1 96.88 93 HIS A C 1
ATOM 731 O O . HIS A 1 93 ? -11.055 -15.305 -21.219 1 96.88 93 HIS A O 1
ATOM 737 N N . ARG A 1 94 ? -11.461 -14.102 -23.016 1 93.88 94 ARG A N 1
ATOM 738 C CA . ARG A 1 94 ? -12.773 -13.648 -22.578 1 93.88 94 ARG A CA 1
ATOM 739 C C . ARG A 1 94 ? -13.883 -14.414 -23.297 1 93.88 94 ARG A C 1
ATOM 741 O O . ARG A 1 94 ? -13.773 -14.711 -24.484 1 93.88 94 ARG A O 1
ATOM 748 N N . GLU A 1 95 ? -14.867 -14.82 -22.516 1 90.06 95 GLU A N 1
ATOM 749 C CA . GLU A 1 95 ? -16.016 -15.516 -23.062 1 90.06 95 GLU A CA 1
ATOM 750 C C . GLU A 1 95 ? -17.312 -14.75 -22.781 1 90.06 95 GLU A C 1
ATOM 752 O O . GLU A 1 95 ? -17.438 -14.094 -21.75 1 90.06 95 GLU A O 1
ATOM 757 N N . ILE A 1 96 ? -18.125 -14.633 -23.828 1 81.5 96 ILE A N 1
ATOM 758 C CA . ILE A 1 96 ? -19.453 -14.023 -23.656 1 81.5 96 ILE A CA 1
ATOM 759 C C . ILE A 1 96 ? -20.484 -15.109 -23.344 1 81.5 96 ILE A C 1
ATOM 761 O O . ILE A 1 96 ? -20.5 -16.156 -23.984 1 81.5 96 ILE A O 1
ATOM 765 N N . PHE A 1 97 ? -21.031 -15.102 -22.109 1 68 97 PHE A N 1
ATOM 766 C CA . PHE A 1 97 ? -22.078 -16.094 -21.891 1 68 97 PHE A CA 1
ATOM 767 C C . PHE A 1 97 ? -23.438 -15.523 -22.266 1 68 97 PHE A C 1
ATOM 769 O O . PHE A 1 97 ? -23.734 -14.359 -22 1 68 97 PHE A O 1
ATOM 776 N N . SER A 1 98 ? -24.016 -16.188 -23.25 1 62.75 98 SER A N 1
ATOM 777 C CA . SER A 1 98 ? -25.281 -15.945 -23.922 1 62.75 98 SER A CA 1
ATOM 778 C C . SER A 1 98 ? -26.422 -15.789 -22.922 1 62.75 98 SER A C 1
ATOM 780 O O . SER A 1 98 ? -27.375 -15.055 -23.188 1 62.75 98 SER A O 1
ATOM 782 N N . GLU A 1 99 ? -26.406 -16.578 -21.969 1 56.56 99 GLU A N 1
ATOM 783 C CA . GLU A 1 99 ? -27.734 -16.594 -21.359 1 56.56 99 GLU A CA 1
ATOM 784 C C . GLU A 1 99 ? -28.141 -15.18 -20.922 1 56.56 99 GLU A C 1
ATOM 786 O O . GLU A 1 99 ? -29.297 -14.781 -21.141 1 56.56 99 GLU A O 1
ATOM 791 N N . ASP A 1 100 ? -27.375 -14.57 -20.062 1 54.94 100 ASP A N 1
ATOM 792 C CA . ASP A 1 100 ? -27.859 -13.234 -19.781 1 54.94 100 ASP A CA 1
ATOM 793 C C . ASP A 1 100 ? -27.125 -12.188 -20.609 1 54.94 100 ASP A C 1
ATOM 795 O O . ASP A 1 100 ? -27.344 -10.984 -20.453 1 54.94 100 ASP A O 1
ATOM 799 N N . GLY A 1 101 ? -26.594 -12.609 -21.672 1 55.12 101 GLY A N 1
ATOM 800 C CA . GLY A 1 101 ? -25.984 -11.758 -22.688 1 55.12 101 GLY A CA 1
ATOM 801 C C . GLY A 1 101 ? -24.984 -10.766 -22.109 1 55.12 101 GLY A C 1
ATOM 802 O O . GLY A 1 101 ? -24.234 -10.125 -22.844 1 55.12 101 GLY A O 1
ATOM 803 N N . ARG A 1 102 ? -25.094 -10.453 -20.844 1 56.69 102 ARG A N 1
ATOM 804 C CA . ARG A 1 102 ? -24.391 -9.289 -20.297 1 56.69 102 ARG A CA 1
ATOM 805 C C . ARG A 1 102 ? -23.125 -9.711 -19.578 1 56.69 102 ARG A C 1
ATOM 807 O O . ARG A 1 102 ? -22.312 -8.867 -19.188 1 56.69 102 ARG A O 1
ATOM 814 N N . GLY A 1 103 ? -22.891 -11.094 -19.484 1 71.06 103 GLY A N 1
ATOM 815 C CA . GLY A 1 103 ? -21.797 -11.32 -18.547 1 71.06 103 GLY A CA 1
ATOM 816 C C . GLY A 1 103 ? -20.516 -11.781 -19.219 1 71.06 103 GLY A C 1
ATOM 817 O O . GLY A 1 103 ? -20.562 -12.578 -20.156 1 71.06 103 GLY A O 1
ATOM 818 N N . ARG A 1 104 ? -19.484 -11.031 -19.188 1 86.56 104 ARG A N 1
ATOM 819 C CA . ARG A 1 104 ? -18.172 -11.383 -19.688 1 86.56 104 ARG A CA 1
ATOM 820 C C . ARG A 1 104 ? -17.359 -12.141 -18.641 1 86.56 104 ARG A C 1
ATOM 822 O O . ARG A 1 104 ? -17.359 -11.766 -17.453 1 86.56 104 ARG A O 1
ATOM 829 N N . TRP A 1 105 ? -16.969 -13.406 -19.109 1 94.06 105 TRP A N 1
ATOM 830 C CA . TRP A 1 105 ? -16.094 -14.219 -18.266 1 94.06 105 TRP A CA 1
ATOM 831 C C . TRP A 1 105 ? -14.641 -14.086 -18.703 1 94.06 105 TRP A C 1
ATOM 833 O O . TRP A 1 105 ? -14.352 -13.953 -19.891 1 94.06 105 TRP A O 1
ATOM 843 N N . VAL A 1 106 ? -13.812 -14.086 -17.75 1 97.31 106 VAL A N 1
ATOM 844 C CA . VAL A 1 106 ? -12.375 -14.188 -17.984 1 97.31 106 VAL A CA 1
ATOM 845 C C . VAL A 1 106 ? -11.898 -15.602 -17.656 1 97.31 106 VAL A C 1
ATOM 847 O O . VAL A 1 106 ? -12.141 -16.094 -16.547 1 97.31 106 VAL A O 1
ATOM 850 N N . VAL A 1 107 ? -11.281 -16.25 -18.625 1 98 107 VAL A N 1
ATOM 851 C CA . VAL A 1 107 ? -10.875 -17.641 -18.453 1 98 107 VAL A CA 1
ATOM 852 C C . VAL A 1 107 ? -9.367 -17.766 -18.609 1 98 107 VAL A C 1
ATOM 854 O O . VAL A 1 107 ? -8.789 -17.219 -19.562 1 98 107 VAL A O 1
ATOM 857 N N . ILE A 1 108 ? -8.727 -18.438 -17.641 1 98.62 108 ILE A N 1
ATOM 858 C CA . ILE A 1 108 ? -7.281 -18.641 -17.734 1 98.62 108 ILE A CA 1
ATOM 859 C C . ILE A 1 108 ? -6.969 -19.719 -18.766 1 98.62 108 ILE A C 1
ATOM 861 O O . ILE A 1 108 ? -7.695 -20.703 -18.891 1 98.62 108 ILE A O 1
ATOM 865 N N . THR A 1 109 ? -5.863 -19.516 -19.547 1 98.62 109 THR A N 1
ATOM 866 C CA . THR A 1 109 ? -5.379 -20.5 -20.5 1 98.62 109 THR A CA 1
ATOM 867 C C . THR A 1 109 ? -4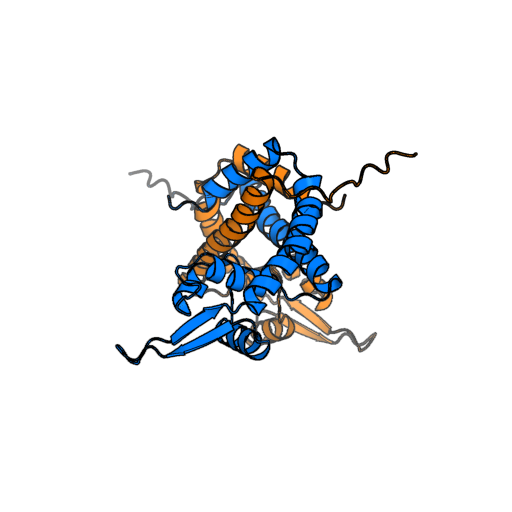.301 -21.375 -19.875 1 98.62 109 THR A C 1
ATOM 869 O O . THR A 1 109 ? -3.875 -21.141 -18.734 1 98.62 109 THR A O 1
ATOM 872 N N . GLU A 1 110 ? -3.889 -22.406 -20.625 1 98.38 110 GLU A N 1
ATOM 873 C CA . GLU A 1 110 ? -2.742 -23.203 -20.188 1 98.38 110 GLU A CA 1
ATOM 874 C C . GLU A 1 110 ? -1.486 -22.344 -20.078 1 98.38 110 GLU A C 1
ATOM 876 O O . GLU A 1 110 ? -0.697 -22.5 -19.141 1 98.38 110 GLU A O 1
ATOM 881 N N . ALA A 1 111 ? -1.375 -21.438 -20.984 1 98.69 111 ALA A N 1
ATOM 882 C CA . ALA A 1 111 ? -0.244 -20.516 -20.953 1 98.69 111 ALA A CA 1
ATOM 883 C C . ALA A 1 111 ? -0.301 -19.625 -19.719 1 98.69 111 ALA A C 1
ATOM 885 O O . ALA A 1 111 ? 0.734 -19.297 -19.141 1 98.69 111 ALA A O 1
ATOM 886 N N . GLY A 1 112 ? -1.527 -19.219 -19.375 1 98.81 112 GLY A N 1
ATOM 887 C CA . GLY A 1 112 ? -1.709 -18.438 -18.156 1 98.81 112 GLY A CA 1
ATOM 888 C C . GLY A 1 112 ? -1.295 -19.172 -16.906 1 98.81 112 GLY A C 1
ATOM 889 O O . GLY A 1 112 ? -0.623 -18.609 -16.031 1 98.81 112 GLY A O 1
ATOM 890 N N . SER A 1 113 ? -1.671 -20.422 -16.859 1 98.44 113 SER A N 1
ATOM 891 C CA . SER A 1 113 ? -1.289 -21.25 -15.719 1 98.44 113 SER A CA 1
ATOM 892 C C . SER A 1 113 ? 0.223 -21.438 -15.656 1 98.44 113 SER A C 1
ATOM 894 O O . SER A 1 113 ? 0.815 -21.391 -14.578 1 98.44 113 SER A O 1
ATOM 896 N N . ALA A 1 114 ? 0.824 -21.641 -16.781 1 98.56 114 ALA A N 1
ATOM 897 C CA . ALA A 1 114 ? 2.275 -21.781 -16.859 1 98.56 114 ALA A CA 1
ATOM 898 C C . ALA A 1 114 ? 2.984 -20.516 -16.422 1 98.56 114 ALA A C 1
ATOM 900 O O . ALA A 1 114 ? 3.992 -20.562 -15.711 1 98.56 114 ALA A O 1
ATOM 901 N N . MET A 1 115 ? 2.455 -19.406 -16.859 1 98.69 115 MET A N 1
ATOM 902 C CA . MET A 1 115 ? 3.027 -18.125 -16.469 1 98.69 115 MET A CA 1
ATOM 903 C C . MET A 1 115 ? 2.943 -17.938 -14.953 1 98.69 115 MET A C 1
ATOM 905 O O . MET A 1 115 ? 3.908 -17.5 -14.328 1 98.69 115 MET A O 1
ATOM 909 N N . ARG A 1 116 ? 1.818 -18.234 -14.391 1 98.31 116 ARG A N 1
ATOM 910 C CA . ARG A 1 116 ? 1.65 -18.125 -12.945 1 98.31 116 ARG A CA 1
ATOM 911 C C . ARG A 1 116 ? 2.693 -18.953 -12.203 1 98.31 116 ARG A C 1
ATOM 913 O O . ARG A 1 116 ? 3.279 -18.5 -11.227 1 98.31 116 ARG A O 1
ATOM 920 N N . SER A 1 117 ? 2.883 -20.172 -12.664 1 98.06 117 SER A N 1
ATOM 921 C CA . SER A 1 117 ? 3.855 -21.062 -12.047 1 98.06 117 SER A CA 1
ATOM 922 C C . SER A 1 117 ? 5.27 -20.5 -12.148 1 98.06 117 SER A C 1
ATOM 924 O O . SER A 1 117 ? 6.039 -20.578 -11.195 1 98.06 117 SER A O 1
ATOM 926 N N . ARG A 1 118 ? 5.539 -19.984 -13.312 1 98.06 118 ARG A N 1
ATOM 927 C CA . ARG A 1 118 ? 6.84 -19.359 -13.516 1 98.06 118 ARG A CA 1
ATOM 928 C C . ARG A 1 118 ? 7.023 -18.172 -12.586 1 98.06 118 ARG A C 1
ATOM 930 O O . ARG A 1 118 ? 8.086 -18 -11.984 1 98.06 118 ARG A O 1
ATOM 937 N N . MET A 1 119 ? 6.039 -17.391 -12.461 1 98.5 119 MET A N 1
ATOM 938 C CA . MET A 1 119 ? 6.113 -16.219 -11.586 1 98.5 119 MET A CA 1
ATOM 939 C C . MET A 1 119 ? 6.254 -16.641 -10.125 1 98.5 119 MET A C 1
ATOM 941 O O . MET A 1 119 ? 6.969 -16 -9.359 1 98.5 119 MET A O 1
ATOM 945 N N . TRP A 1 120 ? 5.578 -17.688 -9.711 1 97.38 120 TRP A N 1
ATOM 946 C CA . TRP A 1 120 ? 5.641 -18.141 -8.32 1 97.38 120 TRP A CA 1
ATOM 947 C C . TRP A 1 120 ? 7.07 -18.516 -7.938 1 97.38 120 TRP A C 1
ATOM 949 O O . TRP A 1 120 ? 7.508 -18.234 -6.82 1 97.38 120 TRP A O 1
ATOM 959 N N . ALA A 1 121 ? 7.742 -19.141 -8.805 1 97.44 121 ALA A N 1
ATOM 960 C CA . ALA A 1 121 ? 9.117 -19.547 -8.508 1 97.44 121 ALA A CA 1
ATOM 961 C C . ALA A 1 121 ? 9.961 -18.344 -8.102 1 97.44 121 ALA A C 1
ATOM 963 O O . ALA A 1 121 ? 10.688 -18.391 -7.109 1 97.44 121 ALA A O 1
ATOM 964 N N . VAL A 1 122 ? 9.812 -17.25 -8.812 1 97.94 122 VAL A N 1
ATOM 965 C CA . VAL A 1 122 ? 10.562 -16.031 -8.523 1 97.94 122 VAL A CA 1
ATOM 966 C C . VAL A 1 122 ? 9.961 -15.32 -7.312 1 97.94 122 VAL A C 1
ATOM 968 O O . VAL A 1 122 ? 10.688 -14.859 -6.43 1 97.94 122 VAL A O 1
ATOM 971 N N . TYR A 1 123 ? 8.664 -15.289 -7.285 1 98.19 123 TYR A N 1
ATOM 972 C CA . TYR A 1 123 ? 7.938 -14.625 -6.211 1 98.19 123 TYR A CA 1
ATOM 973 C C . TYR A 1 123 ? 8.211 -15.297 -4.867 1 98.19 123 TYR A C 1
ATOM 975 O O . TYR A 1 123 ? 8.469 -14.617 -3.871 1 98.19 123 TYR A O 1
ATOM 983 N N . ALA A 1 124 ? 8.18 -16.578 -4.82 1 97.62 124 ALA A N 1
ATOM 984 C CA . ALA A 1 124 ? 8.453 -17.328 -3.596 1 97.62 124 ALA A CA 1
ATOM 985 C C . ALA A 1 124 ? 9.859 -17.047 -3.072 1 97.62 124 ALA A C 1
ATOM 987 O O . ALA A 1 124 ? 10.047 -16.812 -1.874 1 97.62 124 ALA A O 1
ATOM 988 N N . SER A 1 125 ? 10.773 -17.062 -3.982 1 97.38 125 SER A N 1
ATOM 989 C CA . SER A 1 125 ? 12.156 -16.766 -3.605 1 97.38 125 SER A CA 1
ATOM 990 C C . SER A 1 125 ? 12.297 -15.336 -3.09 1 97.38 125 SER A C 1
ATOM 992 O O . SER A 1 125 ? 13.008 -15.094 -2.115 1 97.38 125 SER A O 1
ATOM 994 N N . ALA A 1 126 ? 11.633 -14.414 -3.707 1 97.56 126 ALA A N 1
ATOM 995 C CA . ALA A 1 126 ? 11.656 -13.016 -3.281 1 97.56 126 ALA A CA 1
ATOM 996 C C . ALA A 1 126 ? 11.031 -12.859 -1.898 1 97.56 126 ALA A C 1
ATOM 998 O O . ALA A 1 126 ? 11.562 -12.125 -1.055 1 97.56 126 ALA A O 1
ATOM 999 N N . LEU A 1 127 ? 9.906 -13.562 -1.699 1 97.44 127 LEU A N 1
ATOM 1000 C CA . LEU A 1 127 ? 9.25 -13.531 -0.398 1 97.44 127 LEU A CA 1
ATOM 1001 C C . LEU A 1 127 ? 10.18 -14.047 0.696 1 97.44 127 LEU A C 1
ATOM 1003 O O . LEU A 1 127 ? 10.25 -13.453 1.778 1 97.44 127 LEU A O 1
ATOM 1007 N N . GLN A 1 128 ? 10.859 -15.102 0.406 1 97.25 128 GLN A N 1
ATOM 1008 C CA . GLN A 1 128 ? 11.805 -15.641 1.376 1 97.25 128 GLN A CA 1
ATOM 1009 C C . GLN A 1 128 ? 12.922 -14.633 1.666 1 97.25 128 GLN A C 1
ATOM 1011 O O . GLN A 1 128 ? 13.242 -14.375 2.828 1 97.25 128 GLN A O 1
ATOM 1016 N N . ARG A 1 129 ? 13.422 -14.023 0.66 1 96.5 129 ARG A N 1
ATOM 1017 C CA . ARG A 1 129 ? 14.547 -13.102 0.787 1 96.5 129 ARG A CA 1
ATOM 1018 C C . ARG A 1 129 ? 14.141 -11.836 1.532 1 96.5 129 ARG A C 1
ATOM 1020 O O . ARG A 1 129 ? 14.852 -11.375 2.424 1 96.5 129 ARG A O 1
ATOM 1027 N N . HIS A 1 130 ? 12.977 -11.305 1.235 1 97.44 130 HIS A N 1
ATOM 1028 C CA . HIS A 1 130 ? 12.633 -9.969 1.708 1 97.44 130 HIS A CA 1
ATOM 1029 C C . HIS A 1 130 ? 11.75 -10.039 2.949 1 97.44 130 HIS A C 1
ATOM 1031 O O . HIS A 1 130 ? 11.539 -9.023 3.619 1 97.44 130 HIS A O 1
ATOM 1037 N N . VAL A 1 131 ? 11.234 -11.234 3.283 1 97.94 131 VAL A N 1
ATOM 1038 C CA . VAL A 1 131 ? 10.398 -11.375 4.473 1 97.94 131 VAL A CA 1
ATOM 1039 C C . VAL A 1 131 ? 10.914 -12.523 5.336 1 97.94 131 VAL A C 1
ATOM 1041 O O . VAL A 1 131 ? 11.297 -12.312 6.488 1 97.94 131 VAL A O 1
ATOM 1044 N N . GLY A 1 132 ? 11.031 -13.641 4.75 1 96.94 132 GLY A N 1
ATOM 1045 C CA . GLY A 1 132 ? 11.352 -14.852 5.488 1 96.94 132 GLY A CA 1
ATOM 1046 C C . GLY A 1 132 ? 12.734 -14.82 6.113 1 96.94 132 GLY A C 1
ATOM 1047 O O . GLY A 1 132 ? 12.961 -15.43 7.16 1 96.94 132 GLY A O 1
ATOM 1048 N N . ASP A 1 133 ? 13.695 -14.219 5.449 1 96.75 133 ASP A N 1
ATOM 1049 C CA . ASP A 1 133 ? 15.062 -14.148 5.953 1 96.75 133 ASP A CA 1
ATOM 1050 C C . ASP A 1 133 ? 15.195 -13.086 7.043 1 96.75 133 ASP A C 1
ATOM 1052 O O . ASP A 1 133 ? 16.203 -13.039 7.754 1 96.75 133 ASP A O 1
ATOM 1056 N N . LYS A 1 134 ? 14.156 -12.297 7.207 1 97.25 134 LYS A N 1
ATOM 1057 C CA . LYS A 1 134 ? 14.234 -11.18 8.148 1 97.25 134 LYS A CA 1
ATOM 1058 C C . LYS A 1 134 ? 13.352 -11.422 9.367 1 97.25 134 LYS A C 1
ATOM 1060 O O . LYS A 1 134 ? 13.508 -10.773 10.398 1 97.25 134 LYS A O 1
ATOM 1065 N N . LEU A 1 135 ? 12.383 -12.32 9.219 1 97.5 135 LEU A N 1
ATOM 1066 C CA . LEU A 1 135 ? 11.5 -12.727 10.305 1 97.5 135 LEU A CA 1
ATOM 1067 C C . LEU A 1 135 ? 11.5 -14.242 10.469 1 97.5 135 LEU A C 1
ATOM 1069 O O . LEU A 1 135 ? 11.281 -14.977 9.508 1 97.5 135 LEU A O 1
ATOM 1073 N N . ASP A 1 136 ? 11.734 -14.695 11.703 1 97.38 136 ASP A N 1
ATOM 1074 C CA . ASP A 1 136 ? 11.492 -16.125 11.906 1 97.38 136 ASP A CA 1
ATOM 1075 C C . ASP A 1 136 ? 9.992 -16.422 11.977 1 97.38 136 ASP A C 1
ATOM 1077 O O . ASP A 1 136 ? 9.172 -15.508 11.922 1 97.38 136 ASP A O 1
ATOM 1081 N N . ASP A 1 137 ? 9.641 -17.656 12.07 1 97.94 137 ASP A N 1
ATOM 1082 C CA . ASP A 1 137 ? 8.242 -18.047 11.984 1 97.94 137 ASP A CA 1
ATOM 1083 C C . ASP A 1 137 ? 7.438 -17.484 13.148 1 97.94 137 ASP A C 1
ATOM 1085 O O . ASP A 1 137 ? 6.266 -17.125 12.984 1 97.94 137 ASP A O 1
ATOM 1089 N N . ALA A 1 138 ? 8.039 -17.391 14.297 1 98.38 138 ALA A N 1
ATOM 1090 C CA . ALA A 1 138 ? 7.348 -16.828 15.453 1 98.38 138 ALA A CA 1
ATOM 1091 C C . ALA A 1 138 ? 7.066 -15.336 15.25 1 98.38 138 ALA A C 1
ATOM 1093 O O . ALA A 1 138 ? 5.953 -14.867 15.5 1 98.38 138 ALA A O 1
ATOM 1094 N N . GLN A 1 139 ? 8.008 -14.617 14.773 1 98.5 139 GLN A N 1
ATOM 1095 C CA . GLN A 1 139 ? 7.867 -13.188 14.492 1 98.5 139 GLN A CA 1
ATOM 1096 C C . GLN A 1 139 ? 6.844 -12.953 13.383 1 98.5 139 GLN A C 1
ATOM 1098 O O . GLN A 1 139 ? 6.016 -12.039 13.477 1 98.5 139 GLN A O 1
ATOM 1103 N N . ALA A 1 140 ? 6.891 -13.797 12.375 1 98.56 140 ALA A N 1
ATOM 1104 C CA . ALA A 1 140 ? 5.938 -13.688 11.273 1 98.56 140 ALA A CA 1
ATOM 1105 C C . ALA A 1 140 ? 4.512 -13.93 11.758 1 98.56 140 ALA A C 1
ATOM 1107 O O . ALA A 1 140 ? 3.58 -13.234 11.344 1 98.56 140 ALA A O 1
ATOM 1108 N N . GLY A 1 141 ? 4.383 -14.898 12.609 1 98.56 141 GLY A N 1
ATOM 1109 C CA . GLY A 1 141 ? 3.076 -15.164 13.188 1 98.56 141 GLY A CA 1
ATOM 1110 C C . GLY A 1 141 ? 2.543 -14.008 14.023 1 98.56 141 GLY A C 1
ATOM 1111 O O . GLY A 1 141 ? 1.368 -13.656 13.914 1 98.56 141 GLY A O 1
ATOM 1112 N N . GLN A 1 142 ? 3.383 -13.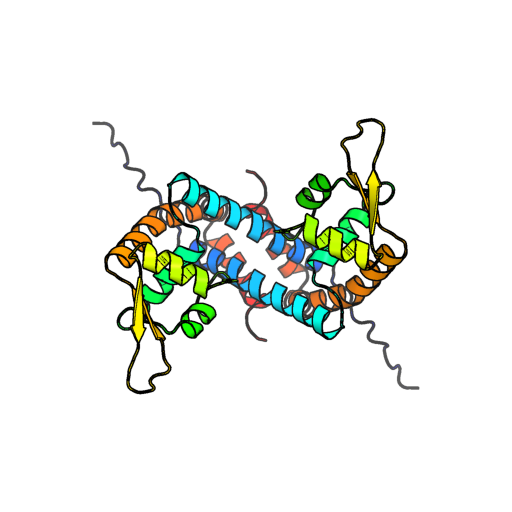414 14.82 1 98.56 142 GLN A N 1
ATOM 1113 C CA . GLN A 1 142 ? 3.002 -12.266 15.633 1 98.56 142 GLN A CA 1
ATOM 1114 C C . GLN A 1 142 ? 2.605 -11.078 14.758 1 98.56 142 GLN A C 1
ATOM 1116 O O . GLN A 1 142 ? 1.622 -10.391 15.039 1 98.56 142 GLN A O 1
ATOM 1121 N N . LEU A 1 143 ? 3.395 -10.891 13.742 1 98.69 143 LEU A N 1
ATOM 1122 C CA . LEU A 1 143 ? 3.086 -9.82 12.812 1 98.69 143 LEU A CA 1
ATOM 1123 C C . LEU A 1 143 ? 1.708 -10.016 12.188 1 98.69 143 LEU A C 1
ATOM 1125 O O . LEU A 1 143 ? 0.891 -9.094 12.172 1 98.69 143 LEU A O 1
ATOM 1129 N N . ALA A 1 144 ? 1.44 -11.203 11.734 1 98.5 144 ALA A N 1
ATOM 1130 C CA . ALA A 1 144 ? 0.155 -11.508 11.109 1 98.5 144 ALA A CA 1
ATOM 1131 C C . ALA A 1 144 ? -0.994 -11.297 12.094 1 98.5 144 ALA A C 1
ATOM 1133 O O . ALA A 1 144 ? -2.049 -10.773 11.719 1 98.5 144 ALA A O 1
ATOM 1134 N N . GLU A 1 145 ? -0.779 -11.641 13.305 1 98.19 145 GLU A N 1
ATOM 1135 C CA . GLU A 1 145 ? -1.817 -11.5 14.32 1 98.19 145 GLU A CA 1
ATOM 1136 C C . GLU A 1 145 ? -2.119 -10.031 14.602 1 98.19 145 GLU A C 1
ATOM 1138 O O . GLU A 1 145 ? -3.283 -9.641 14.703 1 98.19 145 GLU A O 1
ATOM 1143 N N . LEU A 1 146 ? -1.118 -9.234 14.773 1 98.44 146 LEU A N 1
ATOM 1144 C CA . LEU A 1 146 ? -1.296 -7.816 15.039 1 98.44 146 LEU A CA 1
ATOM 1145 C C . LEU A 1 146 ? -1.968 -7.117 13.867 1 98.44 146 LEU A C 1
ATOM 1147 O O . LEU A 1 146 ? -2.848 -6.273 14.055 1 98.44 146 LEU A O 1
ATOM 1151 N N . LEU A 1 147 ? -1.574 -7.52 12.672 1 98.44 147 LEU A N 1
ATOM 1152 C CA . LEU A 1 147 ? -2.17 -6.938 11.477 1 98.44 147 LEU A CA 1
ATOM 1153 C C . LEU A 1 147 ? -3.635 -7.34 11.344 1 98.44 147 LEU A C 1
ATOM 1155 O O . LEU A 1 147 ? -4.465 -6.551 10.883 1 98.44 147 LEU A O 1
ATOM 1159 N N . ALA A 1 148 ? -3.949 -8.547 11.742 1 97.62 148 ALA A N 1
ATOM 1160 C CA . ALA A 1 148 ? -5.324 -9.031 11.688 1 97.62 148 ALA A CA 1
ATOM 1161 C C . ALA A 1 148 ? -6.246 -8.18 12.555 1 97.62 148 ALA A C 1
ATOM 1163 O O . ALA A 1 148 ? -7.406 -7.953 12.203 1 97.62 148 ALA A O 1
ATOM 1164 N N . LEU A 1 149 ? -5.75 -7.625 13.633 1 97.19 149 LEU A N 1
ATOM 1165 C CA . LEU A 1 149 ? -6.539 -6.777 14.523 1 97.19 149 LEU A CA 1
ATOM 1166 C C . LEU A 1 149 ? -6.961 -5.492 13.82 1 97.19 149 LEU A C 1
ATOM 1168 O O . LEU A 1 149 ? -7.992 -4.91 14.148 1 97.19 149 LEU A O 1
ATOM 1172 N N . LEU A 1 150 ? -6.23 -5.094 12.852 1 97.38 150 LEU A N 1
ATOM 1173 C CA . LEU A 1 150 ? -6.488 -3.84 12.156 1 97.38 150 LEU A CA 1
ATOM 1174 C C . LEU A 1 150 ? -7.445 -4.055 10.984 1 97.38 150 LEU A C 1
ATOM 1176 O O . LEU A 1 150 ? -8.117 -3.115 10.547 1 97.38 150 LEU A O 1
ATOM 1180 N N . SER A 1 151 ? -7.438 -5.219 10.383 1 91.25 151 SER A N 1
ATOM 1181 C CA . SER A 1 151 ? -8.188 -5.438 9.148 1 91.25 151 SER A CA 1
ATOM 1182 C C . SER A 1 151 ? -9.484 -6.199 9.422 1 91.25 151 SER A C 1
ATOM 1184 O O . SER A 1 151 ? -10.391 -6.199 8.594 1 91.25 151 SER A O 1
ATOM 1186 N N . ASP A 1 152 ? -9.492 -6.961 10.453 1 79.5 152 ASP A N 1
ATOM 1187 C CA . ASP A 1 152 ? -10.695 -7.734 10.742 1 79.5 152 ASP A CA 1
ATOM 1188 C C . ASP A 1 152 ? -11.828 -6.832 11.219 1 79.5 152 ASP A C 1
ATOM 1190 O O . ASP A 1 152 ? -11.594 -5.855 11.938 1 79.5 152 ASP A O 1
ATOM 1194 N N . LYS A 1 153 ? -12.898 -6.84 10.461 1 63.31 153 LYS A N 1
ATOM 1195 C CA . LYS A 1 153 ? -14.094 -6.047 10.734 1 63.31 153 LYS A CA 1
ATOM 1196 C C . LYS A 1 153 ? -14.508 -6.18 12.195 1 63.31 153 LYS A C 1
ATOM 1198 O O . LYS A 1 153 ? -14.539 -7.281 12.742 1 63.31 153 LYS A O 1
ATOM 1203 N N . SER A 1 154 ? -14.117 -5.09 13.102 1 45.09 154 SER A N 1
ATOM 1204 C CA . SER A 1 154 ? -14.844 -5.137 14.359 1 45.09 154 SER A CA 1
ATOM 1205 C C . SER A 1 154 ? -16.312 -4.754 14.172 1 45.09 154 SER A C 1
ATOM 1207 O O . SER A 1 154 ? -16.641 -4 13.258 1 45.09 154 SER A O 1
ATOM 1209 N N . MET B 1 1 ? 33.5 -36.75 -3.539 1 30.58 1 MET B N 1
ATOM 1210 C CA . MET B 1 1 ? 32.25 -36.312 -4.16 1 30.58 1 MET B CA 1
ATOM 1211 C C . MET B 1 1 ? 31.516 -35.312 -3.283 1 30.58 1 MET B C 1
ATOM 1213 O O . MET B 1 1 ? 31.125 -35.625 -2.158 1 30.58 1 MET B O 1
ATOM 1217 N N . SER B 1 2 ? 31.922 -34 -3.248 1 38.56 2 SER B N 1
ATOM 1218 C CA . SER B 1 2 ? 31.469 -32.875 -2.436 1 38.56 2 SER B CA 1
ATOM 1219 C C . SER B 1 2 ? 29.953 -32.719 -2.5 1 38.56 2 SER B C 1
ATOM 1221 O O . SER B 1 2 ? 29.375 -32.719 -3.588 1 38.56 2 SER B O 1
ATOM 1223 N N . ASP B 1 3 ? 29.25 -33.281 -1.544 1 36.94 3 ASP B N 1
ATOM 1224 C CA . ASP B 1 3 ? 27.812 -33.156 -1.387 1 36.94 3 ASP B CA 1
ATOM 1225 C C . ASP B 1 3 ? 27.344 -31.734 -1.649 1 36.94 3 ASP B C 1
ATOM 1227 O O . ASP B 1 3 ? 27.625 -30.828 -0.857 1 36.94 3 ASP B O 1
ATOM 1231 N N . CYS B 1 4 ? 27.594 -31.25 -2.891 1 39.66 4 CYS B N 1
ATOM 1232 C CA . CYS B 1 4 ? 26.969 -29.984 -3.291 1 39.66 4 CYS B CA 1
ATOM 1233 C C . CYS B 1 4 ? 25.531 -29.906 -2.779 1 39.66 4 CYS B C 1
ATOM 1235 O O . CYS B 1 4 ? 24.656 -30.625 -3.258 1 39.66 4 CYS B O 1
ATOM 1237 N N . SER B 1 5 ? 25.297 -29.891 -1.5 1 38.56 5 SER B N 1
ATOM 1238 C CA . SER B 1 5 ? 23.984 -29.641 -0.916 1 38.56 5 SER B CA 1
ATOM 1239 C C . SER B 1 5 ? 23.156 -28.703 -1.787 1 38.56 5 SER B C 1
ATOM 1241 O O . SER B 1 5 ? 23.578 -27.578 -2.072 1 38.56 5 SER B O 1
ATOM 1243 N N . ASP B 1 6 ? 22.609 -29.156 -2.926 1 38.56 6 ASP B N 1
ATOM 1244 C CA . ASP B 1 6 ? 21.594 -28.469 -3.727 1 38.56 6 ASP B CA 1
ATOM 1245 C C . ASP B 1 6 ? 20.734 -27.547 -2.859 1 38.56 6 ASP B C 1
ATOM 1247 O O . ASP B 1 6 ? 19.828 -28 -2.168 1 38.56 6 ASP B O 1
ATOM 1251 N N . ALA B 1 7 ? 21.25 -26.594 -2.115 1 44.62 7 ALA B N 1
ATOM 1252 C CA . ALA B 1 7 ? 20.5 -25.562 -1.386 1 44.62 7 ALA B CA 1
ATOM 1253 C C . ALA B 1 7 ? 19.219 -25.203 -2.121 1 44.62 7 ALA B C 1
ATOM 1255 O O . ALA B 1 7 ? 19.266 -24.547 -3.162 1 44.62 7 ALA B O 1
ATOM 1256 N N . THR B 1 8 ? 18.219 -26.094 -2.488 1 47.91 8 THR B N 1
ATOM 1257 C CA . THR B 1 8 ? 16.906 -25.766 -3.004 1 47.91 8 THR B CA 1
ATOM 1258 C C . THR B 1 8 ? 16.453 -24.391 -2.502 1 47.91 8 THR B C 1
ATOM 1260 O O . THR B 1 8 ? 16.484 -24.125 -1.3 1 47.91 8 THR B O 1
ATOM 1263 N N . PRO B 1 9 ? 16.484 -23.375 -3.258 1 57 9 PRO B N 1
ATOM 1264 C CA . PRO B 1 9 ? 16.062 -22.047 -2.77 1 57 9 PRO B CA 1
ATOM 1265 C C . PRO B 1 9 ? 14.836 -22.125 -1.866 1 57 9 PRO B C 1
ATOM 1267 O O . PRO B 1 9 ? 13.883 -22.844 -2.174 1 57 9 PRO B O 1
ATOM 1270 N N . SER B 1 10 ? 14.898 -22.156 -0.542 1 68.94 10 SER B N 1
ATOM 1271 C CA . SER B 1 10 ? 13.977 -22.422 0.564 1 68.94 10 SER B CA 1
ATOM 1272 C C . SER B 1 10 ? 12.68 -21.641 0.396 1 68.94 10 SER B C 1
ATOM 1274 O O . SER B 1 10 ? 12.703 -20.438 0.087 1 68.94 10 SER B O 1
ATOM 1276 N N . LYS B 1 11 ? 11.531 -22.234 -0.05 1 87 11 LYS B N 1
ATOM 1277 C CA . LYS B 1 11 ? 10.156 -21.75 -0.103 1 87 11 LYS B CA 1
ATOM 1278 C C . LYS B 1 11 ? 9.75 -21.094 1.213 1 87 11 LYS B C 1
ATOM 1280 O O . LYS B 1 11 ? 10.102 -21.578 2.291 1 87 11 LYS B O 1
ATOM 1285 N N . PRO B 1 12 ? 9.188 -19.906 1.085 1 95.75 12 PRO B N 1
ATOM 1286 C CA . PRO B 1 12 ? 8.727 -19.266 2.32 1 95.75 12 PRO B CA 1
ATOM 1287 C C . PRO B 1 12 ? 7.766 -20.156 3.113 1 95.75 12 PRO B C 1
ATOM 1289 O O . PRO B 1 12 ? 6.984 -20.906 2.525 1 95.75 12 PRO B O 1
ATOM 1292 N N . SER B 1 13 ? 7.938 -20.141 4.402 1 97.12 13 SER B N 1
ATOM 1293 C CA . SER B 1 13 ? 7.023 -20.875 5.273 1 97.12 13 SER B CA 1
ATOM 1294 C C . SER B 1 13 ? 5.605 -20.328 5.172 1 97.12 13 SER B C 1
ATOM 1296 O O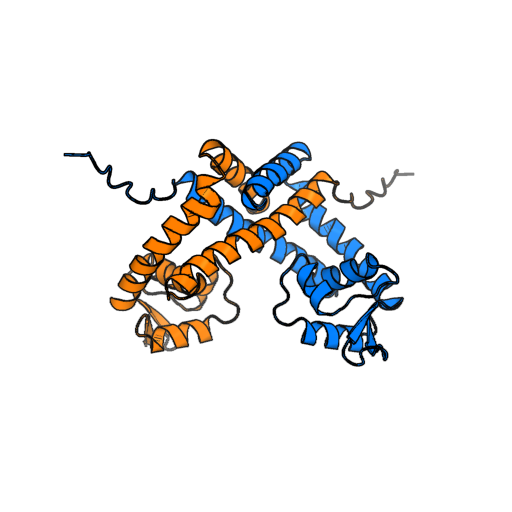 . SER B 1 13 ? 5.391 -19.234 4.629 1 97.12 13 SER B O 1
ATOM 1298 N N . ALA B 1 14 ? 4.629 -21.109 5.664 1 96.94 14 ALA B N 1
ATOM 1299 C CA . ALA B 1 14 ? 3.238 -20.656 5.703 1 96.94 14 ALA B CA 1
ATOM 1300 C C . ALA B 1 14 ? 3.092 -19.391 6.543 1 96.94 14 ALA B C 1
ATOM 1302 O O . ALA B 1 14 ? 2.279 -18.516 6.227 1 96.94 14 ALA B O 1
ATOM 1303 N N . ALA B 1 15 ? 3.877 -19.297 7.641 1 97.69 15 ALA B N 1
ATOM 1304 C CA . ALA B 1 15 ? 3.826 -18.141 8.516 1 97.69 15 ALA B CA 1
ATOM 1305 C C . ALA B 1 15 ? 4.297 -16.875 7.789 1 97.69 15 ALA B C 1
ATOM 1307 O O . ALA B 1 15 ? 3.689 -15.812 7.918 1 97.69 15 ALA B O 1
ATOM 1308 N N . VAL B 1 16 ? 5.293 -17.078 6.969 1 97.75 16 VAL B N 1
ATOM 1309 C CA . VAL B 1 16 ? 5.867 -15.961 6.219 1 97.75 16 VAL B CA 1
ATOM 1310 C C . VAL B 1 16 ? 4.887 -15.508 5.141 1 97.75 16 VAL B C 1
ATOM 1312 O O . VAL B 1 16 ? 4.633 -14.312 4.984 1 97.75 16 VAL B O 1
ATOM 1315 N N . THR B 1 17 ? 4.305 -16.469 4.461 1 97.69 17 THR B N 1
ATOM 1316 C CA . THR B 1 17 ? 3.338 -16.156 3.416 1 97.69 17 THR B CA 1
ATOM 1317 C C . THR B 1 17 ? 2.113 -15.461 4.004 1 97.69 17 THR B C 1
ATOM 1319 O O . THR B 1 17 ? 1.627 -14.469 3.457 1 97.69 17 THR B O 1
ATOM 1322 N N . ARG B 1 18 ? 1.677 -15.938 5.133 1 97.62 18 ARG B N 1
ATOM 1323 C CA . ARG B 1 18 ? 0.526 -15.344 5.805 1 97.62 18 ARG B CA 1
ATOM 1324 C C . ARG B 1 18 ? 0.825 -13.906 6.238 1 97.62 18 ARG B C 1
ATOM 1326 O O . ARG B 1 18 ? -0.018 -13.023 6.09 1 97.62 18 ARG B O 1
ATOM 1333 N N . ALA B 1 19 ? 1.973 -13.664 6.773 1 98.25 19 ALA B N 1
ATOM 1334 C CA . ALA B 1 19 ? 2.361 -12.32 7.199 1 98.25 19 ALA B CA 1
ATOM 1335 C C . ALA B 1 19 ? 2.371 -11.352 6.02 1 98.25 19 ALA B C 1
ATOM 1337 O O . ALA B 1 19 ? 1.92 -10.211 6.141 1 98.25 19 ALA B O 1
ATOM 1338 N N . TRP B 1 20 ? 2.857 -11.859 4.902 1 98.12 20 TRP B N 1
ATOM 1339 C CA . TRP B 1 20 ? 2.912 -11.039 3.695 1 98.12 20 TRP B CA 1
ATOM 1340 C C . TRP B 1 20 ? 1.51 -10.68 3.219 1 98.12 20 TRP B C 1
ATOM 1342 O O . TRP B 1 20 ? 1.213 -9.508 2.977 1 98.12 20 TRP B O 1
ATOM 1352 N N . VAL B 1 21 ? 0.658 -11.633 3.141 1 97 21 VAL B N 1
ATOM 1353 C CA . VAL B 1 21 ? -0.711 -11.422 2.686 1 97 21 VAL B CA 1
ATOM 1354 C C . VAL B 1 21 ? -1.432 -10.469 3.637 1 97 21 VAL B C 1
ATOM 1356 O O . VAL B 1 21 ? -2.123 -9.547 3.197 1 97 21 VAL B O 1
ATOM 1359 N N . ARG B 1 22 ? -1.244 -10.625 4.922 1 97.62 22 ARG B N 1
ATOM 1360 C CA . ARG B 1 22 ? -1.871 -9.742 5.898 1 97.62 22 ARG B CA 1
ATOM 1361 C C . ARG B 1 22 ? -1.332 -8.32 5.781 1 97.62 22 ARG B C 1
ATOM 1363 O O . ARG B 1 22 ? -2.078 -7.352 5.938 1 97.62 22 ARG B O 1
ATOM 1370 N N . LEU B 1 23 ? -0.031 -8.195 5.527 1 98.19 23 LEU B N 1
ATOM 1371 C CA . LEU B 1 23 ? 0.573 -6.879 5.355 1 98.19 23 LEU B CA 1
ATOM 1372 C C . LEU B 1 23 ? -0.069 -6.133 4.188 1 98.19 23 LEU B C 1
ATOM 1374 O O . LEU B 1 23 ? -0.477 -4.98 4.332 1 98.19 23 LEU B O 1
ATOM 1378 N N . MET B 1 24 ? -0.251 -6.789 3.064 1 97.06 24 MET B N 1
ATOM 1379 C CA . MET B 1 24 ? -0.857 -6.176 1.887 1 97.06 24 MET B CA 1
ATOM 1380 C C . MET B 1 24 ? -2.314 -5.812 2.15 1 97.06 24 MET B C 1
ATOM 1382 O O . MET B 1 24 ? -2.736 -4.688 1.884 1 97.06 24 MET B O 1
ATOM 1386 N N . ARG B 1 25 ? -3.059 -6.734 2.732 1 95.62 25 ARG B N 1
ATOM 1387 C CA . ARG B 1 25 ? -4.488 -6.543 2.943 1 95.62 25 ARG B CA 1
ATOM 1388 C C . ARG B 1 25 ? -4.75 -5.449 3.973 1 95.62 25 ARG B C 1
ATOM 1390 O O . ARG B 1 25 ? -5.586 -4.57 3.754 1 95.62 25 ARG B O 1
ATOM 1397 N N . THR B 1 26 ? -4.047 -5.516 5.07 1 97.38 26 THR B N 1
ATOM 1398 C CA . THR B 1 26 ? -4.27 -4.555 6.145 1 97.38 26 THR B CA 1
ATOM 1399 C C . THR B 1 26 ? -3.922 -3.141 5.688 1 97.38 26 THR B C 1
ATOM 1401 O O . THR B 1 26 ? -4.68 -2.199 5.934 1 97.38 26 THR B O 1
ATOM 1404 N N . GLN B 1 27 ? -2.779 -3.035 5.07 1 97.06 27 GLN B N 1
ATOM 1405 C CA . GLN B 1 27 ? -2.408 -1.721 4.562 1 97.06 27 GLN B CA 1
ATOM 1406 C C . GLN B 1 27 ? -3.496 -1.154 3.654 1 97.06 27 GLN B C 1
ATOM 1408 O O . GLN B 1 27 ? -3.9 0.001 3.807 1 97.06 27 GLN B O 1
ATOM 1413 N N . HIS B 1 28 ? -4.008 -1.927 2.768 1 94.94 28 HIS B N 1
ATOM 1414 C CA . HIS B 1 28 ? -5.039 -1.503 1.829 1 94.94 28 HIS B CA 1
ATOM 1415 C C . HIS B 1 28 ? -6.32 -1.108 2.559 1 94.94 28 HIS B C 1
ATOM 1417 O O . HIS B 1 28 ? -6.879 -0.039 2.305 1 94.94 28 HIS B O 1
ATOM 1423 N N . ILE B 1 29 ? -6.766 -1.934 3.455 1 95.5 29 ILE B N 1
ATOM 1424 C CA . ILE B 1 29 ? -8.039 -1.747 4.141 1 95.5 29 ILE B CA 1
ATOM 1425 C C . ILE B 1 29 ? -7.98 -0.495 5.012 1 95.5 29 ILE B C 1
ATOM 1427 O O . ILE B 1 29 ? -8.898 0.333 4.98 1 95.5 29 ILE B O 1
ATOM 1431 N N . VAL B 1 30 ? -6.926 -0.302 5.785 1 97.5 30 VAL B N 1
ATOM 1432 C CA . VAL B 1 30 ? -6.82 0.82 6.711 1 97.5 30 VAL B CA 1
ATOM 1433 C C . VAL B 1 30 ? -6.621 2.119 5.934 1 97.5 30 VAL B C 1
ATOM 1435 O O . VAL B 1 30 ? -7.246 3.137 6.238 1 97.5 30 VAL B O 1
ATOM 1438 N N . LEU B 1 31 ? -5.793 2.084 4.898 1 96.69 31 LEU B N 1
ATOM 1439 C CA . LEU B 1 31 ? -5.586 3.264 4.07 1 96.69 31 LEU B CA 1
ATOM 1440 C C . LEU B 1 31 ? -6.895 3.705 3.42 1 96.69 31 LEU B C 1
ATOM 1442 O O . LEU B 1 31 ? -7.238 4.891 3.443 1 96.69 31 LEU B O 1
ATOM 1446 N N . ALA B 1 32 ? -7.641 2.75 2.875 1 95.44 32 ALA B N 1
ATOM 1447 C CA . ALA B 1 32 ? -8.914 3.061 2.236 1 95.44 32 ALA B CA 1
ATOM 1448 C C . ALA B 1 32 ? -9.891 3.68 3.234 1 95.44 32 ALA B C 1
ATOM 1450 O O . ALA B 1 32 ? -10.625 4.609 2.896 1 95.44 32 ALA B O 1
ATOM 1451 N N . ALA B 1 33 ? -9.906 3.162 4.422 1 97.12 33 ALA B N 1
ATOM 1452 C CA . ALA B 1 33 ? -10.805 3.68 5.457 1 97.12 33 ALA B CA 1
ATOM 1453 C C . ALA B 1 33 ? -10.445 5.117 5.82 1 97.12 33 ALA B C 1
ATOM 1455 O O . ALA B 1 33 ? -11.336 5.969 5.953 1 97.12 33 ALA B O 1
ATOM 1456 N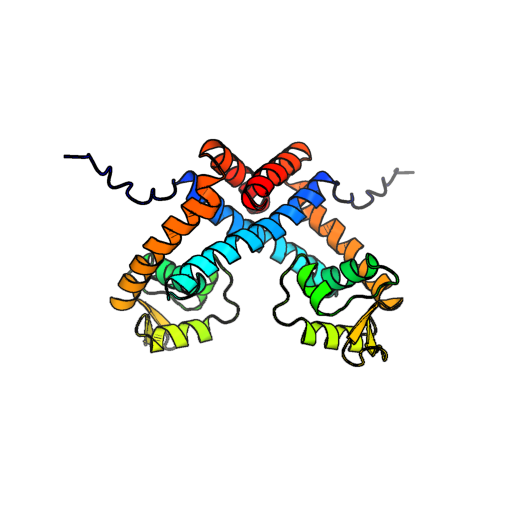 N . ILE B 1 34 ? -9.188 5.387 5.977 1 97.56 34 ILE B N 1
ATOM 1457 C CA . ILE B 1 34 ? -8.727 6.727 6.32 1 97.56 34 ILE B CA 1
ATOM 1458 C C . ILE B 1 34 ? -9.016 7.684 5.172 1 97.56 34 ILE B C 1
ATOM 1460 O O . ILE B 1 34 ? -9.492 8.805 5.391 1 97.56 34 ILE B O 1
ATOM 1464 N N . GLU B 1 35 ? -8.781 7.23 3.947 1 97.62 35 GLU B N 1
ATOM 1465 C CA . GLU B 1 35 ? -9.086 8.039 2.77 1 97.62 35 GLU B CA 1
ATOM 1466 C C . GLU B 1 35 ? -10.578 8.352 2.689 1 97.62 35 GLU B C 1
ATOM 1468 O O . GLU B 1 35 ? -10.961 9.453 2.301 1 97.62 35 GLU B O 1
ATOM 1473 N N . GLN B 1 36 ? -11.336 7.41 3.062 1 98 36 GLN B N 1
ATOM 1474 C CA . GLN B 1 36 ? -12.781 7.613 3.051 1 98 36 GLN B CA 1
ATOM 1475 C C . GLN B 1 36 ? -13.195 8.664 4.074 1 98 36 GLN B C 1
ATOM 1477 O O . GLN B 1 36 ? -14.086 9.477 3.809 1 98 36 GLN B O 1
ATOM 1482 N N . ASP B 1 37 ? -12.594 8.648 5.277 1 98.06 37 ASP B N 1
ATOM 1483 C CA . ASP B 1 37 ? -12.883 9.656 6.289 1 98.06 37 ASP B CA 1
ATOM 1484 C C . ASP B 1 37 ? -12.531 11.055 5.785 1 98.06 37 ASP B C 1
ATOM 1486 O O . ASP B 1 37 ? -13.273 12.016 6.023 1 98.06 37 ASP B O 1
ATOM 1490 N N . LEU B 1 38 ? -11.422 11.203 5.055 1 98.5 38 LEU B N 1
ATOM 1491 C CA . LEU B 1 38 ? -11.031 12.484 4.477 1 98.5 38 LEU B CA 1
ATOM 1492 C C . LEU B 1 38 ? -12.031 12.922 3.408 1 98.5 38 LEU B C 1
ATOM 1494 O O . LEU B 1 38 ? -12.453 14.078 3.385 1 98.5 38 LEU B O 1
ATOM 1498 N N . LYS B 1 39 ? -12.422 11.984 2.627 1 98.44 39 LYS B N 1
ATOM 1499 C CA . LYS B 1 39 ? -13.367 12.266 1.556 1 98.44 39 LYS B CA 1
ATOM 1500 C C . LYS B 1 39 ? -14.711 12.742 2.117 1 98.44 39 LYS B C 1
ATOM 1502 O O . LYS B 1 39 ? -15.281 13.719 1.627 1 98.44 39 LYS B O 1
ATOM 1507 N N . VAL B 1 40 ? -15.18 12.102 3.094 1 98.31 40 VAL B N 1
ATOM 1508 C CA . VAL B 1 40 ? -16.453 12.438 3.721 1 98.31 40 VAL B CA 1
ATOM 1509 C C . VAL B 1 40 ? -16.391 13.852 4.301 1 98.31 40 VAL B C 1
ATOM 1511 O O . VAL B 1 40 ? -17.375 14.586 4.27 1 98.31 40 VAL B O 1
ATOM 1514 N N . ALA B 1 41 ? -15.234 14.227 4.75 1 98.38 41 ALA B N 1
ATOM 1515 C CA . ALA B 1 41 ? -15.039 15.555 5.336 1 98.38 41 ALA B CA 1
ATOM 1516 C C . ALA B 1 41 ? -14.805 16.609 4.258 1 98.38 41 ALA B C 1
ATOM 1518 O O . ALA B 1 41 ? -14.547 17.766 4.562 1 98.38 41 ALA B O 1
ATOM 1519 N N . GLY B 1 42 ? -14.805 16.219 2.947 1 98.25 42 GLY B N 1
ATOM 1520 C CA . GLY B 1 42 ? -14.625 17.141 1.847 1 98.25 42 GLY B CA 1
ATOM 1521 C C . GLY B 1 42 ? -13.172 17.547 1.644 1 98.25 42 GLY B C 1
ATOM 1522 O O . GLY B 1 42 ? -12.891 18.641 1.151 1 98.25 42 GLY B O 1
ATOM 1523 N N . LEU B 1 43 ? -12.289 16.703 2.053 1 98.62 43 LEU B N 1
ATOM 1524 C CA . LEU B 1 43 ? -10.859 17 2.006 1 98.62 43 LEU B CA 1
ATOM 1525 C C . LEU B 1 43 ? -10.156 16.156 0.956 1 98.62 43 LEU B C 1
ATOM 1527 O O . LEU B 1 43 ? -10.672 15.109 0.547 1 98.62 43 LEU B O 1
ATOM 1531 N N . PRO B 1 44 ? -8.992 16.625 0.494 1 97.44 44 PRO B N 1
ATOM 1532 C CA . PRO B 1 44 ? -8.234 15.844 -0.492 1 97.44 44 PRO B CA 1
ATOM 1533 C C . PRO B 1 44 ? -7.645 14.562 0.089 1 97.44 44 PRO B C 1
ATOM 1535 O O . PRO B 1 44 ? -7.762 14.312 1.292 1 97.44 44 PRO B O 1
ATOM 1538 N N . SER B 1 45 ? -7.02 13.797 -0.763 1 97.12 45 SER B N 1
ATOM 1539 C CA . SER B 1 45 ? -6.453 12.508 -0.379 1 97.12 45 SER B CA 1
ATOM 1540 C C . SER B 1 45 ? -5.211 12.68 0.488 1 97.12 45 SER B C 1
ATOM 1542 O O . SER B 1 45 ? -4.68 13.789 0.602 1 97.12 45 SER B O 1
ATOM 1544 N N . LEU B 1 46 ? -4.73 11.594 1.03 1 96.81 46 LEU B N 1
ATOM 1545 C CA . LEU B 1 46 ? -3.574 11.594 1.92 1 96.81 46 LEU B CA 1
ATOM 1546 C C . LEU B 1 46 ? -2.314 12.016 1.173 1 96.81 46 LEU B C 1
ATOM 1548 O O . LEU B 1 46 ? -1.361 12.508 1.782 1 96.81 46 LEU B O 1
ATOM 1552 N N . GLY B 1 47 ? -2.322 11.836 -0.118 1 96.75 47 GLY B N 1
ATOM 1553 C CA . GLY B 1 47 ? -1.209 12.328 -0.91 1 96.75 47 GLY B CA 1
ATOM 1554 C C . GLY B 1 47 ? -1.001 13.828 -0.775 1 96.75 47 GLY B C 1
ATOM 1555 O O . GLY B 1 47 ? 0.137 14.297 -0.724 1 96.75 47 GLY B O 1
ATOM 1556 N N . TRP B 1 48 ? -2.07 14.547 -0.772 1 97.81 48 TRP B N 1
ATOM 1557 C CA . TRP B 1 48 ? -2.01 15.992 -0.559 1 97.81 48 TRP B CA 1
ATOM 1558 C C . TRP B 1 48 ? -1.419 16.312 0.81 1 97.81 48 TRP B C 1
ATOM 1560 O O . TRP B 1 48 ? -0.53 17.156 0.925 1 97.81 48 TRP B O 1
ATOM 1570 N N . TYR B 1 49 ? -1.931 15.617 1.775 1 98.19 49 TYR B N 1
ATOM 1571 C CA . TYR B 1 49 ? -1.44 15.812 3.135 1 98.19 49 TYR B CA 1
ATOM 1572 C C . TYR B 1 49 ? 0.064 15.586 3.211 1 98.19 49 TYR B C 1
ATOM 1574 O O . TYR B 1 49 ? 0.79 16.391 3.803 1 98.19 49 TYR B O 1
ATOM 1582 N N . ASP B 1 50 ? 0.507 14.492 2.658 1 97.69 50 ASP B N 1
ATOM 1583 C CA . ASP B 1 50 ? 1.914 14.109 2.721 1 97.69 50 ASP B CA 1
ATOM 1584 C C . ASP B 1 50 ? 2.807 15.195 2.123 1 97.69 50 ASP B C 1
ATOM 1586 O O . ASP B 1 50 ? 3.83 15.555 2.705 1 97.69 50 ASP B O 1
ATOM 1590 N N . VAL B 1 51 ? 2.422 15.688 0.998 1 97.88 51 VAL B N 1
ATOM 1591 C CA . VAL B 1 51 ? 3.197 16.734 0.341 1 97.88 51 VAL B CA 1
ATOM 1592 C C . VAL B 1 51 ? 3.238 17.984 1.226 1 97.88 51 VAL B C 1
ATOM 1594 O O . VAL B 1 51 ? 4.312 18.531 1.478 1 97.88 51 VAL B O 1
ATOM 1597 N N . LEU B 1 52 ? 2.076 18.406 1.697 1 98.5 52 LEU B N 1
ATOM 1598 C CA . LEU B 1 52 ? 1.995 19.594 2.535 1 98.5 52 LEU B CA 1
ATOM 1599 C C . LEU B 1 52 ? 2.793 19.406 3.822 1 98.5 52 LEU B C 1
ATOM 1601 O O . LEU B 1 52 ? 3.449 20.344 4.293 1 98.5 52 LEU B O 1
ATOM 1605 N N . TRP B 1 53 ? 2.738 18.234 4.352 1 97.88 53 TRP B N 1
ATOM 1606 C CA . TRP B 1 53 ? 3.482 17.938 5.57 1 97.88 53 TRP B CA 1
ATOM 1607 C C . TRP B 1 53 ? 4.984 18.062 5.34 1 97.88 53 TRP B C 1
ATOM 1609 O O . TRP B 1 53 ? 5.688 18.703 6.121 1 97.88 53 TRP B O 1
ATOM 1619 N N . GLU B 1 54 ? 5.445 17.469 4.242 1 97.69 54 GLU B N 1
ATOM 1620 C CA . GLU B 1 54 ? 6.871 17.531 3.928 1 97.69 54 GLU B CA 1
ATOM 1621 C C . GLU B 1 54 ? 7.332 18.969 3.719 1 97.69 54 GLU B C 1
ATOM 1623 O O . GLU B 1 54 ? 8.422 19.359 4.156 1 97.69 54 GLU B O 1
ATOM 1628 N N . LEU B 1 55 ? 6.539 19.734 3.084 1 98.19 55 LEU B N 1
ATOM 1629 C CA . LEU B 1 55 ? 6.875 21.125 2.857 1 98.19 55 LEU B CA 1
ATOM 1630 C C . LEU B 1 55 ? 6.914 21.906 4.172 1 98.19 55 LEU B C 1
ATOM 1632 O O . LEU B 1 55 ? 7.816 22.703 4.398 1 98.19 55 LEU B O 1
ATOM 1636 N N . THR B 1 56 ? 5.91 21.641 4.988 1 97.56 56 THR B N 1
ATOM 1637 C CA . THR B 1 56 ? 5.84 22.297 6.285 1 97.56 56 THR B CA 1
ATOM 1638 C C . THR B 1 56 ? 7.086 22 7.113 1 97.56 56 THR B C 1
ATOM 1640 O O . THR B 1 56 ? 7.562 22.859 7.863 1 97.56 56 THR B O 1
ATOM 1643 N N . GLN B 1 57 ? 7.672 20.844 6.949 1 96.88 57 GLN B N 1
ATOM 1644 C CA . GLN B 1 57 ? 8.836 20.406 7.711 1 96.88 57 GLN B CA 1
ATOM 1645 C C . GLN B 1 57 ? 10.125 20.984 7.129 1 96.88 57 GLN B C 1
ATOM 1647 O O . GLN B 1 57 ? 11.164 20.984 7.797 1 96.88 57 GLN B O 1
ATOM 1652 N N . ALA B 1 58 ? 10.109 21.406 5.941 1 96.94 58 ALA B N 1
ATOM 1653 C CA . ALA B 1 58 ? 11.305 21.844 5.23 1 96.94 58 ALA B CA 1
ATOM 1654 C C . ALA B 1 58 ? 11.711 23.25 5.648 1 96.94 58 ALA B C 1
ATOM 1656 O O . ALA B 1 58 ? 10.852 24.062 6.027 1 96.94 58 ALA B O 1
ATOM 1657 N N . THR B 1 59 ? 12.961 23.484 5.531 1 94.75 59 THR B N 1
ATOM 1658 C CA . THR B 1 59 ? 13.453 24.844 5.75 1 94.75 59 THR B CA 1
ATOM 1659 C C . THR B 1 59 ? 12.789 25.828 4.781 1 94.75 59 THR B C 1
ATOM 1661 O O . THR B 1 59 ? 12.773 25.594 3.57 1 94.75 59 THR B O 1
ATOM 1664 N N . GLU B 1 60 ? 12.164 26.859 5.367 1 94 60 GLU B N 1
ATOM 1665 C CA . GLU B 1 60 ? 11.516 27.922 4.613 1 94 60 GLU B CA 1
ATOM 1666 C C . GLU B 1 60 ? 10.312 27.406 3.836 1 94 60 GLU B C 1
ATOM 1668 O O . GLU B 1 60 ? 9.836 28.062 2.904 1 94 60 GLU B O 1
ATOM 1673 N N . GLY B 1 61 ? 9.922 26.219 4.102 1 97.25 61 GLY B N 1
ATOM 1674 C CA . GLY B 1 61 ? 8.742 25.656 3.475 1 97.25 61 GLY B CA 1
ATOM 1675 C C . GLY B 1 61 ? 8.93 25.359 1.999 1 97.25 61 GLY B C 1
ATOM 1676 O O . GLY B 1 61 ? 7.984 25.453 1.214 1 97.25 61 GLY B O 1
ATOM 1677 N N . LYS B 1 62 ? 10.133 25.109 1.637 1 95.69 62 LYS B N 1
ATOM 1678 C CA . LYS B 1 62 ? 10.391 24.922 0.213 1 95.69 62 LYS B CA 1
ATOM 1679 C C . LYS B 1 62 ? 11.195 23.641 -0.031 1 95.69 62 LYS B C 1
ATOM 1681 O O . LYS B 1 62 ? 12.078 23.312 0.754 1 95.69 62 LYS B O 1
ATOM 1686 N N . LEU B 1 63 ? 10.773 22.875 -1.009 1 96.62 63 LEU B N 1
ATOM 1687 C CA . LEU B 1 63 ? 11.469 21.688 -1.464 1 96.62 63 LEU B CA 1
ATOM 1688 C C . LEU B 1 63 ? 11.492 21.609 -2.986 1 96.62 63 LEU B C 1
ATOM 1690 O O . LEU B 1 63 ? 10.617 22.172 -3.652 1 96.62 63 LEU B O 1
ATOM 1694 N N . ARG B 1 64 ? 12.547 20.906 -3.453 1 94.31 64 ARG B N 1
ATOM 1695 C CA . ARG B 1 64 ? 12.539 20.547 -4.863 1 94.31 64 ARG B CA 1
ATOM 1696 C C . ARG B 1 64 ? 11.609 19.375 -5.117 1 94.31 64 ARG B C 1
ATOM 1698 O O . ARG B 1 64 ? 11.391 18.531 -4.234 1 94.31 64 ARG B O 1
ATOM 1705 N N . PRO B 1 65 ? 11.008 19.391 -6.371 1 93.06 65 PRO B N 1
ATOM 1706 C CA . PRO B 1 65 ? 10.086 18.281 -6.672 1 93.06 65 PRO B CA 1
ATOM 1707 C C . PRO B 1 65 ? 10.688 16.922 -6.379 1 93.06 65 PRO B C 1
ATOM 1709 O O . PRO B 1 65 ? 10.016 16.047 -5.809 1 93.06 65 PRO B O 1
ATOM 1712 N N . TYR B 1 66 ? 11.945 16.656 -6.629 1 92.12 66 TYR B N 1
ATOM 1713 C CA . TYR B 1 66 ? 12.539 15.336 -6.395 1 92.12 66 TYR B CA 1
ATOM 1714 C C . TYR B 1 66 ? 12.695 15.07 -4.902 1 92.12 66 TYR B C 1
ATOM 1716 O O . TYR B 1 66 ? 12.594 13.922 -4.457 1 92.12 66 TYR B O 1
ATOM 1724 N N . GLU B 1 67 ? 12.898 16.062 -4.07 1 94.31 67 GLU B N 1
ATOM 1725 C CA . GLU B 1 67 ? 12.961 15.906 -2.621 1 94.31 67 GLU B CA 1
ATOM 1726 C C . GLU B 1 67 ? 11.602 15.531 -2.045 1 94.31 67 GLU B C 1
ATOM 1728 O O . GLU B 1 67 ? 11.516 14.719 -1.118 1 94.31 67 GLU B O 1
ATOM 1733 N N . ILE B 1 68 ? 10.562 16.141 -2.619 1 96 68 ILE B N 1
ATOM 1734 C CA . ILE B 1 68 ? 9.203 15.797 -2.195 1 96 68 ILE B CA 1
ATOM 1735 C C . ILE B 1 68 ? 8.93 14.328 -2.496 1 96 68 ILE B C 1
ATOM 1737 O O . ILE B 1 68 ? 8.422 13.602 -1.642 1 96 68 ILE B O 1
ATOM 1741 N N . GLU B 1 69 ? 9.258 13.914 -3.676 1 93.06 69 GLU B N 1
ATOM 1742 C CA . GLU B 1 69 ? 9.047 12.531 -4.09 1 93.06 69 GLU B CA 1
ATOM 1743 C C . GLU B 1 69 ? 9.758 11.555 -3.152 1 93.06 69 GLU B C 1
ATOM 1745 O O . GLU B 1 69 ? 9.203 10.531 -2.77 1 93.06 69 GLU B O 1
ATOM 1750 N N . GLU B 1 70 ? 10.93 11.883 -2.707 1 92.44 70 GLU B N 1
ATOM 1751 C CA . GLU B 1 70 ? 11.758 11.016 -1.878 1 92.44 70 GLU B CA 1
ATOM 1752 C C . GLU B 1 70 ? 11.258 10.984 -0.437 1 92.44 70 GLU B C 1
ATOM 1754 O O . GLU B 1 70 ? 11.406 9.969 0.254 1 92.44 70 GLU B O 1
ATOM 1759 N N . ARG B 1 71 ? 10.617 11.984 -0.03 1 94.25 71 ARG B N 1
ATOM 1760 C CA . ARG B 1 71 ? 10.336 12.156 1.394 1 94.25 71 ARG B CA 1
ATOM 1761 C C . ARG B 1 71 ? 8.914 11.734 1.726 1 94.25 71 ARG B C 1
ATOM 1763 O O . ARG B 1 71 ? 8.602 11.422 2.879 1 94.25 71 ARG B O 1
ATOM 1770 N N . THR B 1 72 ? 8.047 11.805 0.763 1 95.12 72 THR B N 1
ATOM 1771 C CA . THR B 1 72 ? 6.645 11.516 1.05 1 95.12 72 THR B CA 1
ATOM 1772 C C . THR B 1 72 ? 6.461 10.055 1.442 1 95.12 72 THR B C 1
ATOM 1774 O O . THR B 1 72 ? 7.148 9.18 0.917 1 95.12 72 THR B O 1
ATOM 1777 N N . LEU B 1 73 ? 5.543 9.844 2.311 1 91.69 73 LEU B N 1
ATOM 1778 C CA . LEU B 1 73 ? 5.215 8.516 2.83 1 91.69 73 LEU B CA 1
ATOM 1779 C C . LEU B 1 73 ? 4.551 7.66 1.756 1 91.69 73 LEU B C 1
ATOM 1781 O O . LEU B 1 73 ? 4.918 6.5 1.572 1 91.69 73 LEU B O 1
ATOM 1785 N N . LEU B 1 74 ? 3.551 8.203 1.075 1 90.62 74 LEU B N 1
ATOM 1786 C CA . LEU B 1 74 ? 2.816 7.5 0.029 1 90.62 74 LEU B CA 1
ATOM 1787 C C . LEU B 1 74 ? 3.381 7.828 -1.349 1 90.62 74 LEU B C 1
ATOM 1789 O O . LEU B 1 74 ? 3.637 8.992 -1.656 1 90.62 74 LEU B O 1
ATOM 1793 N N . ALA B 1 75 ? 3.627 6.785 -2.088 1 79.81 75 ALA B N 1
ATOM 1794 C CA . ALA B 1 75 ? 4.125 6.973 -3.447 1 79.81 75 ALA B CA 1
ATOM 1795 C C . ALA B 1 75 ? 3.145 7.789 -4.285 1 79.81 75 ALA B C 1
ATOM 1797 O O . ALA B 1 75 ? 1.932 7.57 -4.219 1 79.81 75 ALA B O 1
ATOM 1798 N N . GLN B 1 76 ? 3.736 8.797 -4.949 1 79.5 76 GLN B N 1
ATOM 1799 C CA . GLN B 1 76 ? 2.969 9.602 -5.891 1 79.5 76 GLN B CA 1
ATOM 1800 C C . GLN B 1 76 ? 3.307 9.234 -7.332 1 79.5 76 GLN B C 1
ATOM 1802 O O . GLN B 1 76 ? 4.41 9.516 -7.809 1 79.5 76 GLN B O 1
ATOM 1807 N N . HIS B 1 77 ? 2.404 8.602 -7.992 1 76.69 77 HIS B N 1
ATOM 1808 C CA . HIS B 1 77 ? 2.678 8.164 -9.359 1 76.69 77 HIS B CA 1
ATOM 1809 C C . HIS B 1 77 ? 2.77 9.352 -10.305 1 76.69 77 HIS B C 1
ATOM 1811 O O . HIS B 1 77 ? 3.426 9.273 -11.352 1 76.69 77 HIS B O 1
ATOM 1817 N N . ASN B 1 78 ? 2.154 10.422 -9.961 1 88.81 78 ASN B N 1
ATOM 1818 C CA . ASN B 1 78 ? 2.236 11.633 -10.766 1 88.81 78 ASN B CA 1
ATOM 1819 C C . ASN B 1 78 ? 2.332 12.883 -9.898 1 88.81 78 ASN B C 1
ATOM 1821 O O . ASN B 1 78 ? 1.37 13.648 -9.797 1 88.81 78 ASN B O 1
ATOM 1825 N N . LEU B 1 79 ? 3.52 13.094 -9.398 1 93.69 79 LEU B N 1
ATOM 1826 C CA . LEU B 1 79 ? 3.744 14.203 -8.477 1 93.69 79 LEU B CA 1
ATOM 1827 C C . LEU B 1 79 ? 3.525 15.539 -9.172 1 93.69 79 LEU B C 1
ATOM 1829 O O . LEU B 1 79 ? 2.961 16.469 -8.586 1 93.69 79 LEU B O 1
ATOM 1833 N N . SER B 1 80 ? 3.971 15.609 -10.43 1 93.31 80 SER B N 1
ATOM 1834 C CA . SER B 1 80 ? 3.826 16.859 -11.18 1 93.31 80 SER B CA 1
ATOM 1835 C C . SER B 1 80 ? 2.361 17.266 -11.297 1 93.31 80 SER B C 1
ATOM 1837 O O . SER B 1 80 ? 2.016 18.422 -11.062 1 93.31 80 SER B O 1
ATOM 1839 N N . ARG B 1 81 ? 1.55 16.328 -11.609 1 95.62 81 ARG B N 1
ATOM 1840 C CA . ARG B 1 81 ? 0.12 16.609 -11.727 1 95.62 81 ARG B CA 1
ATOM 1841 C C . ARG B 1 81 ? -0.476 17 -10.383 1 95.62 81 ARG B C 1
ATOM 1843 O O . ARG B 1 81 ? -1.339 17.875 -10.305 1 95.62 81 ARG B O 1
ATOM 1850 N N . LEU B 1 82 ? -0.079 16.375 -9.391 1 96.94 82 LEU B N 1
ATOM 1851 C CA . LEU B 1 82 ? -0.551 16.719 -8.055 1 96.94 82 LEU B CA 1
ATOM 1852 C C . LEU B 1 82 ? -0.151 18.141 -7.684 1 96.94 82 LEU B C 1
ATOM 1854 O O . LEU B 1 82 ? -0.974 18.922 -7.188 1 96.94 82 LEU B O 1
ATOM 1858 N N . LEU B 1 83 ? 1.083 18.469 -7.973 1 96.88 83 LEU B N 1
ATOM 1859 C CA . LEU B 1 83 ? 1.573 19.812 -7.668 1 96.88 83 LEU B CA 1
ATOM 1860 C C . LEU B 1 83 ? 0.821 20.859 -8.477 1 96.88 83 LEU B C 1
ATOM 1862 O O . LEU B 1 83 ? 0.543 21.953 -7.977 1 96.88 83 LEU B O 1
ATOM 1866 N N . ASP B 1 84 ? 0.502 20.5 -9.727 1 97.12 84 ASP B N 1
ATOM 1867 C CA . ASP B 1 84 ? -0.31 21.406 -10.547 1 97.12 84 ASP B CA 1
ATOM 1868 C C . ASP B 1 84 ? -1.651 21.688 -9.875 1 97.12 84 ASP B C 1
ATOM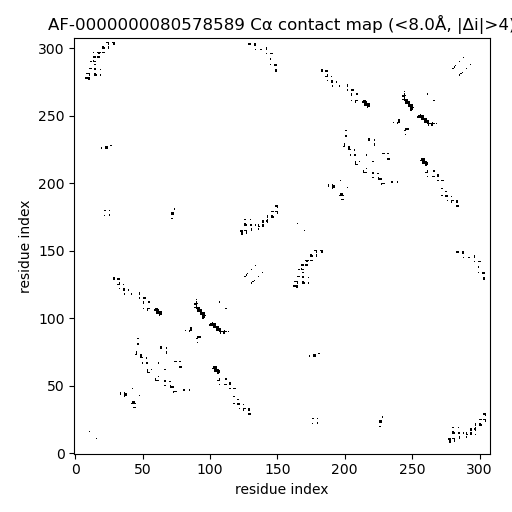 1870 O O . ASP B 1 84 ? -2.072 22.844 -9.797 1 97.12 84 ASP B O 1
ATOM 1874 N N . ARG B 1 85 ? -2.275 20.703 -9.367 1 98 85 ARG B N 1
ATOM 1875 C CA . ARG B 1 85 ? -3.578 20.844 -8.727 1 98 85 ARG B CA 1
ATOM 1876 C C . ARG B 1 85 ? -3.463 21.625 -7.426 1 98 85 ARG B C 1
ATOM 1878 O O . ARG B 1 85 ? -4.332 22.438 -7.105 1 98 85 ARG B O 1
ATOM 1885 N N . MET B 1 86 ? -2.424 21.422 -6.727 1 98.31 86 MET B N 1
ATOM 1886 C CA . MET B 1 86 ? -2.209 22.109 -5.461 1 98.31 86 MET B CA 1
ATOM 1887 C C . MET B 1 86 ? -1.938 23.594 -5.691 1 98.31 86 MET B C 1
ATOM 1889 O O . MET B 1 86 ? -2.383 24.438 -4.914 1 98.31 86 MET B O 1
ATOM 1893 N N . GLU B 1 87 ? -1.199 23.812 -6.719 1 98.19 87 GLU B N 1
ATOM 1894 C CA . GLU B 1 87 ? -0.921 25.203 -7.066 1 98.19 87 GLU B CA 1
ATOM 1895 C C . GLU B 1 87 ? -2.191 25.922 -7.508 1 98.19 87 GLU B C 1
ATOM 1897 O O . GLU B 1 87 ? -2.436 27.062 -7.102 1 98.19 87 GLU B O 1
ATOM 1902 N N . LYS B 1 88 ? -2.918 25.266 -8.32 1 98.44 88 LYS B N 1
ATOM 1903 C CA . LYS B 1 88 ? -4.191 25.828 -8.766 1 98.44 88 LYS B CA 1
ATOM 1904 C C . LYS B 1 88 ? -5.109 26.109 -7.578 1 98.44 88 LYS B C 1
ATOM 1906 O O . LYS B 1 88 ? -5.859 27.094 -7.582 1 98.44 88 LYS B O 1
ATOM 1911 N N . ALA B 1 89 ? -5.027 25.297 -6.547 1 98.44 89 ALA B N 1
ATOM 1912 C CA . ALA B 1 89 ? -5.848 25.438 -5.352 1 98.44 89 ALA B CA 1
ATOM 1913 C C . ALA B 1 89 ? -5.258 26.484 -4.402 1 98.44 89 ALA B C 1
ATOM 1915 O O . ALA B 1 89 ? -5.836 26.781 -3.354 1 98.44 89 ALA B O 1
ATOM 1916 N N . GLY B 1 90 ? -4.078 27 -4.762 1 98.56 90 GLY B N 1
ATOM 1917 C CA . GLY B 1 90 ? -3.449 28.062 -3.992 1 98.56 90 GLY B CA 1
ATOM 1918 C C . GLY B 1 90 ? -2.695 27.547 -2.779 1 98.56 90 GLY B C 1
ATOM 1919 O O . GLY B 1 90 ? -2.369 28.328 -1.875 1 98.56 90 GLY B O 1
ATOM 1920 N N . LEU B 1 91 ? -2.426 26.266 -2.711 1 98.81 91 LEU B N 1
ATOM 1921 C CA . LEU B 1 91 ? -1.837 25.656 -1.52 1 98.81 91 LEU B CA 1
ATOM 1922 C C . LEU B 1 91 ? -0.314 25.703 -1.582 1 98.81 91 LEU B C 1
ATOM 1924 O O . LEU B 1 91 ? 0.356 25.641 -0.549 1 98.81 91 LEU B O 1
ATOM 1928 N N . VAL B 1 92 ? 0.192 25.703 -2.828 1 98.62 92 VAL B N 1
ATOM 1929 C CA . VAL B 1 92 ? 1.626 25.844 -3.061 1 98.62 92 VAL B CA 1
ATOM 1930 C C . VAL B 1 92 ? 1.873 26.797 -4.219 1 98.62 92 VAL B C 1
ATOM 1932 O O . VAL B 1 92 ? 0.952 27.125 -4.969 1 98.62 92 VAL B O 1
ATOM 1935 N N . HIS B 1 93 ? 3.045 27.328 -4.305 1 96.88 93 HIS B N 1
ATOM 1936 C CA . HIS B 1 93 ? 3.479 28.016 -5.516 1 96.88 93 HIS B CA 1
ATOM 1937 C C . HIS B 1 93 ? 4.891 27.594 -5.914 1 96.88 93 HIS B C 1
ATOM 1939 O O . HIS B 1 93 ? 5.648 27.094 -5.086 1 96.88 93 HIS B O 1
ATOM 1945 N N . ARG B 1 94 ? 5.184 27.672 -7.172 1 93.88 94 ARG B N 1
ATOM 1946 C CA . ARG B 1 94 ? 6.477 27.281 -7.711 1 93.88 94 ARG B CA 1
ATOM 1947 C C . ARG B 1 94 ? 7.371 28.5 -7.945 1 93.88 94 ARG B C 1
ATOM 1949 O O . ARG B 1 94 ? 6.895 29.547 -8.375 1 93.88 94 ARG B O 1
ATOM 1956 N N . GLU B 1 95 ? 8.617 28.359 -7.547 1 90.06 95 GLU B N 1
ATOM 1957 C CA . GLU B 1 95 ? 9.609 29.422 -7.754 1 90.06 95 GLU B CA 1
ATOM 1958 C C . GLU B 1 95 ? 10.766 28.922 -8.625 1 90.06 95 GLU B C 1
ATOM 1960 O O . GLU B 1 95 ? 11.148 27.75 -8.555 1 90.06 95 GLU B O 1
ATOM 1965 N N . ILE B 1 96 ? 11.117 29.766 -9.594 1 81.5 96 ILE B N 1
ATOM 1966 C CA . ILE B 1 96 ? 12.289 29.469 -10.406 1 81.5 96 ILE B CA 1
ATOM 1967 C C . ILE B 1 96 ? 13.531 30.094 -9.789 1 81.5 96 ILE B C 1
ATOM 1969 O O . ILE B 1 96 ? 13.5 31.25 -9.367 1 81.5 96 ILE B O 1
ATOM 1973 N N . PHE B 1 97 ? 14.477 29.266 -9.312 1 68.25 97 PHE B N 1
ATOM 1974 C CA . PHE B 1 97 ? 15.695 29.891 -8.812 1 68.25 97 PHE B CA 1
ATOM 1975 C C . PHE B 1 97 ? 16.719 30.031 -9.922 1 68.25 97 PHE B C 1
ATOM 1977 O O . PHE B 1 97 ? 16.906 29.125 -10.727 1 68.25 97 PHE B O 1
ATOM 1984 N N . SER B 1 98 ? 17 31.281 -10.203 1 62.88 98 SER B N 1
ATOM 1985 C CA . SER B 1 98 ? 17.891 31.828 -11.219 1 62.88 98 SER B CA 1
ATOM 1986 C C . SER B 1 98 ? 19.266 31.172 -11.148 1 62.88 98 SER B C 1
ATOM 1988 O O . SER B 1 98 ? 19.953 31.031 -12.164 1 62.88 98 SER B O 1
ATOM 1990 N N . GLU B 1 99 ? 19.719 31.016 -9.992 1 56.75 99 GLU B N 1
ATOM 1991 C CA . GLU B 1 99 ? 21.156 30.781 -10.086 1 56.75 99 GLU B CA 1
ATOM 1992 C C . GLU B 1 99 ? 21.469 29.594 -11.008 1 56.75 99 GLU B C 1
ATOM 1994 O O . GLU B 1 99 ? 22.375 29.672 -11.828 1 56.75 99 GLU B O 1
ATOM 1999 N N . ASP B 1 100 ? 20.953 28.453 -10.695 1 54.97 100 ASP B N 1
ATOM 2000 C CA . ASP B 1 100 ? 21.297 27.438 -11.688 1 54.97 100 ASP B CA 1
ATOM 2001 C C . ASP B 1 100 ? 20.156 27.25 -12.695 1 54.97 100 ASP B C 1
ATOM 2003 O O . ASP B 1 100 ? 20.234 26.375 -13.57 1 54.97 100 ASP B O 1
ATOM 2007 N N . GLY B 1 101 ? 19.359 28.234 -12.82 1 55.06 101 GLY B N 1
ATOM 2008 C CA . GLY B 1 101 ? 18.312 28.328 -13.812 1 55.06 101 GLY B CA 1
ATOM 2009 C C . GLY B 1 101 ? 17.422 27.094 -13.867 1 55.06 101 GLY B C 1
ATOM 2010 O O . GLY B 1 101 ? 16.359 27.109 -14.492 1 55.06 101 GLY B O 1
ATOM 2011 N N . ARG B 1 102 ? 17.906 25.953 -13.422 1 56.62 102 ARG B N 1
ATOM 2012 C CA . ARG B 1 102 ? 17.25 24.688 -13.734 1 56.62 102 ARG B CA 1
ATOM 2013 C C . ARG B 1 102 ? 16.406 24.219 -12.555 1 56.62 102 ARG B C 1
ATOM 2015 O O . ARG B 1 102 ? 15.656 23.25 -12.68 1 56.62 102 ARG B O 1
ATOM 2022 N N . GLY B 1 103 ? 16.453 25.016 -11.398 1 71.19 103 GLY B N 1
ATOM 2023 C CA . GLY B 1 103 ? 15.82 24.297 -10.312 1 71.19 103 GLY B CA 1
ATOM 2024 C C . GLY B 1 103 ? 14.492 24.891 -9.898 1 71.19 103 GLY B C 1
ATOM 2025 O O . GLY B 1 103 ? 14.336 26.109 -9.875 1 71.19 103 GLY B O 1
ATOM 2026 N N . ARG B 1 104 ? 13.422 24.203 -10.047 1 86.38 104 ARG B N 1
ATOM 2027 C CA . ARG B 1 104 ? 12.086 24.594 -9.602 1 86.38 104 ARG B CA 1
ATOM 2028 C C . ARG B 1 104 ? 11.852 24.172 -8.156 1 86.38 104 ARG B C 1
ATOM 2030 O O . ARG B 1 104 ? 12.195 23.062 -7.758 1 86.38 104 ARG B O 1
ATOM 2037 N N . TRP B 1 105 ? 11.531 25.281 -7.355 1 94.12 105 TRP B N 1
ATOM 2038 C CA . TRP B 1 105 ? 11.156 25.031 -5.965 1 94.12 105 TRP B CA 1
ATOM 2039 C C . TRP B 1 105 ? 9.641 25.016 -5.805 1 94.12 105 TRP B C 1
ATOM 2041 O O . TRP B 1 105 ? 8.938 25.75 -6.492 1 94.12 105 TRP B O 1
ATOM 2051 N N . VAL B 1 106 ? 9.211 24.188 -4.977 1 97.31 106 VAL B N 1
ATOM 2052 C CA . VAL B 1 106 ? 7.824 24.188 -4.523 1 97.31 106 VAL B CA 1
ATOM 2053 C C . VAL B 1 106 ? 7.738 24.781 -3.121 1 97.31 106 VAL B C 1
ATOM 2055 O O . VAL B 1 106 ? 8.43 24.328 -2.207 1 97.31 106 VAL B O 1
ATOM 2058 N N . VAL B 1 107 ? 6.938 25.812 -2.984 1 98 107 VAL B N 1
ATOM 2059 C CA . VAL B 1 107 ? 6.855 26.531 -1.72 1 98 107 VAL B CA 1
ATOM 2060 C C . VAL B 1 107 ? 5.426 26.484 -1.185 1 98 107 VAL B C 1
ATOM 2062 O O . VAL B 1 107 ? 4.469 26.734 -1.921 1 98 107 VAL B O 1
ATOM 2065 N N . ILE B 1 108 ? 5.301 26.094 0.102 1 98.62 108 ILE B N 1
ATOM 2066 C CA . ILE B 1 108 ? 3.977 26.047 0.709 1 98.62 108 ILE B CA 1
ATOM 2067 C C . ILE B 1 108 ? 3.498 27.453 1.025 1 98.62 108 ILE B C 1
ATOM 2069 O O . ILE B 1 108 ? 4.289 28.312 1.439 1 98.62 108 ILE B O 1
ATOM 2073 N N . THR B 1 109 ? 2.174 27.719 0.826 1 98.62 109 THR B N 1
ATOM 2074 C CA . THR B 1 109 ? 1.557 28.984 1.18 1 98.62 109 THR B CA 1
ATOM 2075 C C . THR B 1 109 ? 0.931 28.922 2.57 1 98.62 109 THR B C 1
ATOM 2077 O O . THR B 1 109 ? 0.9 27.844 3.189 1 98.62 109 THR B O 1
ATOM 2080 N N . GLU B 1 110 ? 0.455 30.078 3.043 1 98.38 110 GLU B N 1
ATOM 2081 C CA . GLU B 1 110 ? -0.317 30.094 4.281 1 98.38 110 GLU B CA 1
ATOM 2082 C C . GLU B 1 110 ? -1.573 29.234 4.16 1 98.38 110 GLU B C 1
ATOM 2084 O O . GLU B 1 110 ? -1.943 28.516 5.098 1 98.38 110 GLU B O 1
ATOM 2089 N N . ALA B 1 111 ? -2.152 29.297 3.016 1 98.69 111 ALA B N 1
ATOM 2090 C CA . ALA B 1 111 ? -3.336 28.484 2.754 1 98.69 111 ALA B CA 1
ATOM 2091 C C . ALA B 1 111 ? -2.992 27 2.783 1 98.69 111 ALA B C 1
ATOM 2093 O O . ALA B 1 111 ? -3.795 26.172 3.236 1 98.69 111 ALA B O 1
ATOM 2094 N N . GLY B 1 112 ? -1.809 26.672 2.242 1 98.81 112 GLY B N 1
ATOM 2095 C CA . GLY B 1 112 ? -1.34 25.297 2.295 1 98.81 112 GLY B CA 1
ATOM 2096 C C . GLY B 1 112 ? -1.152 24.781 3.709 1 98.81 112 GLY B C 1
ATOM 2097 O O . GLY B 1 112 ? -1.557 23.672 4.027 1 98.81 112 GLY B O 1
ATOM 2098 N N . SER B 1 113 ? -0.581 25.625 4.516 1 98.38 113 SER B N 1
ATOM 2099 C CA . SER B 1 113 ? -0.392 25.266 5.918 1 98.38 113 SER B CA 1
ATOM 2100 C C . SER B 1 113 ? -1.729 25.094 6.629 1 98.38 113 SER B C 1
ATOM 2102 O O . SER B 1 113 ? -1.898 24.172 7.422 1 98.38 113 SER B O 1
ATOM 2104 N N . ALA B 1 114 ? -2.652 25.953 6.332 1 98.56 114 ALA B N 1
ATOM 2105 C CA . ALA B 1 114 ? -3.988 25.875 6.918 1 98.56 114 ALA B CA 1
ATOM 2106 C C . ALA B 1 114 ? -4.699 24.594 6.477 1 98.56 114 ALA B C 1
ATOM 2108 O O . ALA B 1 114 ? -5.363 23.938 7.281 1 98.56 114 ALA B O 1
ATOM 2109 N N . MET B 1 115 ? -4.551 24.281 5.234 1 98.69 115 MET B N 1
ATOM 2110 C CA . MET B 1 115 ? -5.156 23.062 4.715 1 98.69 115 MET B CA 1
ATOM 2111 C C . MET B 1 115 ? -4.574 21.828 5.41 1 98.69 115 MET B C 1
ATOM 2113 O O . MET B 1 115 ? -5.312 20.922 5.793 1 98.69 115 MET B O 1
ATOM 2117 N N . ARG B 1 116 ? -3.273 21.781 5.551 1 98.31 116 ARG B N 1
ATOM 2118 C CA . ARG B 1 116 ? -2.627 20.672 6.242 1 98.31 116 ARG B CA 1
ATOM 2119 C C . ARG B 1 116 ? -3.188 20.5 7.648 1 98.31 116 ARG B C 1
ATOM 2121 O O . ARG B 1 116 ? -3.457 19.375 8.078 1 98.31 116 ARG B O 1
ATOM 2128 N N . SER B 1 117 ? -3.324 21.609 8.352 1 98.06 117 SER B N 1
ATOM 2129 C CA . SER B 1 117 ? -3.852 21.578 9.711 1 98.06 117 SER B CA 1
ATOM 2130 C C . SER B 1 117 ? -5.285 21.062 9.734 1 98.06 117 SER B C 1
ATOM 2132 O O . SER B 1 117 ? -5.645 20.266 10.609 1 98.06 117 SER B O 1
ATOM 2134 N N . ARG B 1 118 ? -6.035 21.531 8.781 1 98.12 118 ARG B N 1
ATOM 2135 C CA . ARG B 1 118 ? -7.406 21.062 8.656 1 98.12 118 ARG B CA 1
ATOM 2136 C C . ARG B 1 118 ? -7.449 19.562 8.383 1 98.12 118 ARG B C 1
ATOM 2138 O O . ARG B 1 118 ? -8.242 18.828 8.984 1 98.12 118 ARG B O 1
ATOM 2145 N N . MET B 1 119 ? -6.629 19.125 7.527 1 98.5 119 MET B N 1
ATOM 2146 C CA . MET B 1 119 ? -6.582 17.703 7.191 1 98.5 119 MET B CA 1
ATOM 2147 C C . MET B 1 119 ? -6.121 16.875 8.391 1 98.5 119 MET B C 1
ATOM 2149 O O . MET B 1 119 ? -6.613 15.773 8.609 1 98.5 119 MET B O 1
ATOM 2153 N N . TRP B 1 120 ? -5.168 17.359 9.164 1 97.44 120 TRP B N 1
ATOM 2154 C CA . TRP B 1 120 ? -4.66 16.625 10.32 1 97.44 120 TRP B CA 1
ATOM 2155 C C . TRP B 1 120 ? -5.777 16.344 11.312 1 97.44 120 TRP B C 1
ATOM 2157 O O . TRP B 1 120 ? -5.832 15.258 11.906 1 97.44 120 TRP B O 1
ATOM 2167 N N . ALA B 1 121 ? -6.609 17.281 11.523 1 97.5 121 ALA B N 1
ATOM 2168 C CA . ALA B 1 121 ? -7.699 17.094 12.477 1 97.5 121 ALA B CA 1
ATOM 2169 C C . ALA B 1 121 ? -8.531 15.859 12.117 1 97.5 121 ALA B C 1
ATOM 2171 O O . ALA B 1 121 ? -8.844 15.039 12.977 1 97.5 121 ALA B O 1
ATOM 2172 N N . VAL B 1 122 ? -8.828 15.703 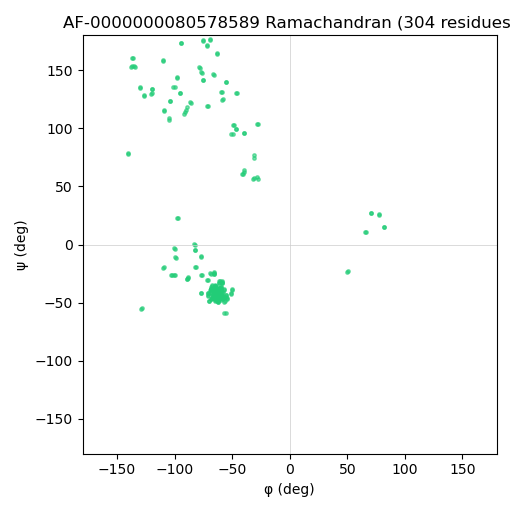10.852 1 97.94 122 VAL B N 1
ATOM 2173 C CA . VAL B 1 122 ? -9.617 14.57 10.383 1 97.94 122 VAL B CA 1
ATOM 2174 C C . VAL B 1 122 ? -8.75 13.312 10.336 1 97.94 122 VAL B C 1
ATOM 2176 O O . VAL B 1 122 ? -9.18 12.234 10.758 1 97.94 122 VAL B O 1
ATOM 2179 N N . TYR B 1 123 ? -7.555 13.492 9.875 1 98.19 123 TYR B N 1
ATOM 2180 C CA . TYR B 1 123 ? -6.617 12.383 9.742 1 98.19 123 TYR B CA 1
ATOM 2181 C C . TYR B 1 123 ? -6.277 11.789 11.102 1 98.19 123 TYR B C 1
ATOM 2183 O O . TYR B 1 123 ? -6.277 10.57 11.266 1 98.19 123 TYR B O 1
ATOM 2191 N N . ALA B 1 124 ? -6.008 12.602 12.078 1 97.69 124 ALA B N 1
ATOM 2192 C CA . ALA B 1 124 ? -5.695 12.141 13.43 1 97.69 124 ALA B CA 1
ATOM 2193 C C . ALA B 1 124 ? -6.848 11.328 14.008 1 97.69 124 ALA B C 1
ATOM 2195 O O . ALA B 1 124 ? -6.633 10.266 14.594 1 97.69 124 ALA B O 1
ATOM 2196 N N . SER B 1 125 ? -8.016 11.867 13.82 1 97.5 125 SER B N 1
ATOM 2197 C CA . SER B 1 125 ? -9.203 11.164 14.312 1 97.5 125 SER B CA 1
ATOM 2198 C C . SER B 1 125 ? -9.383 9.828 13.602 1 97.5 125 SER B C 1
ATOM 2200 O O . SER B 1 125 ? -9.734 8.828 14.234 1 97.5 125 SER B O 1
ATOM 2202 N N . ALA B 1 126 ? -9.156 9.789 12.336 1 97.62 126 ALA B N 1
ATOM 2203 C CA . ALA B 1 126 ? -9.258 8.555 11.555 1 97.62 126 ALA B CA 1
ATOM 2204 C C . ALA B 1 126 ? -8.219 7.535 12.008 1 97.62 126 ALA B C 1
ATOM 2206 O O . ALA B 1 126 ? -8.531 6.348 12.141 1 97.62 126 ALA B O 1
ATOM 2207 N N . LEU B 1 127 ? -6.992 8.031 12.25 1 97.44 127 LEU B N 1
ATOM 2208 C CA . LEU B 1 127 ? -5.93 7.164 12.734 1 97.44 127 LEU B CA 1
ATOM 2209 C C . LEU B 1 127 ? -6.312 6.535 14.07 1 97.44 127 LEU B C 1
ATOM 2211 O O . LEU B 1 127 ? -6.09 5.34 14.281 1 97.44 127 LEU B O 1
ATOM 2215 N N . GLN B 1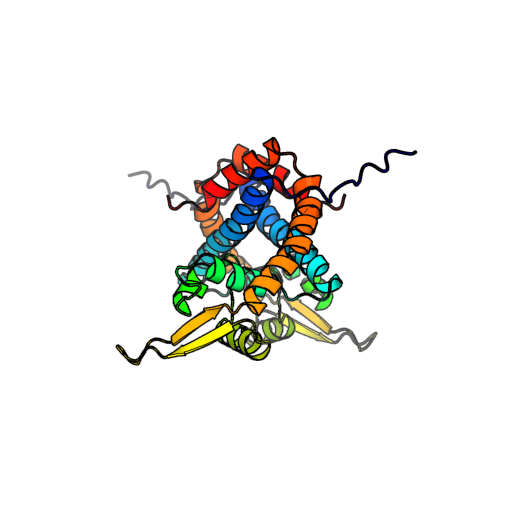 128 ? -6.863 7.336 14.922 1 97.31 128 GLN B N 1
ATOM 2216 C CA . GLN B 1 128 ? -7.305 6.812 16.219 1 97.31 128 GLN B CA 1
ATOM 2217 C C . GLN B 1 128 ? -8.391 5.754 16.031 1 97.31 128 GLN B C 1
ATOM 2219 O O . GLN B 1 128 ? -8.32 4.676 16.625 1 97.31 128 GLN B O 1
ATOM 2224 N N . ARG B 1 129 ? -9.312 6.012 15.18 1 96.5 129 ARG B N 1
ATOM 2225 C CA . ARG B 1 129 ? -10.453 5.129 14.977 1 96.5 129 ARG B CA 1
ATOM 2226 C C . ARG B 1 129 ? -10.023 3.82 14.32 1 96.5 129 ARG B C 1
ATOM 2228 O O . ARG B 1 129 ? -10.445 2.74 14.75 1 96.5 129 ARG B O 1
ATOM 2235 N N . HIS B 1 130 ? -9.156 3.887 13.352 1 97.44 130 HIS B N 1
ATOM 2236 C CA . HIS B 1 130 ? -8.898 2.723 12.516 1 97.44 130 HIS B CA 1
ATOM 2237 C C . HIS B 1 130 ? -7.629 1.996 12.953 1 97.44 130 HIS B C 1
ATOM 2239 O O . HIS B 1 130 ? -7.363 0.876 12.516 1 97.44 130 HIS B O 1
ATOM 2245 N N . VAL B 1 131 ? -6.836 2.617 13.852 1 97.94 131 VAL B N 1
ATOM 2246 C CA . VAL B 1 131 ? -5.621 1.974 14.336 1 97.94 131 VAL B CA 1
ATOM 2247 C C . VAL B 1 131 ? -5.598 1.997 15.859 1 97.94 131 VAL B C 1
ATOM 2249 O O . VAL B 1 131 ? -5.57 0.944 16.5 1 97.94 131 VAL B O 1
ATOM 2252 N N . GLY B 1 132 ? -5.715 3.139 16.391 1 97 132 GLY B N 1
ATOM 2253 C CA . GLY B 1 132 ? -5.543 3.328 17.828 1 97 132 GLY B CA 1
ATOM 2254 C C . GLY B 1 132 ? -6.598 2.621 18.656 1 97 132 GLY B C 1
ATOM 2255 O O . GLY B 1 132 ? -6.336 2.205 19.781 1 97 132 GLY B O 1
ATOM 2256 N N . ASP B 1 133 ? -7.82 2.559 18.172 1 96.81 133 ASP B N 1
ATOM 2257 C CA . ASP B 1 133 ? -8.906 1.912 18.891 1 96.81 133 ASP B CA 1
ATOM 2258 C C . ASP B 1 133 ? -8.82 0.392 18.781 1 96.81 133 ASP B C 1
ATOM 2260 O O . ASP B 1 133 ? -9.5 -0.332 19.516 1 96.81 133 ASP B O 1
ATOM 2264 N N . LYS B 1 134 ? -7.949 -0.076 17.906 1 97.31 134 LYS B N 1
ATOM 2265 C CA . LYS B 1 134 ? -7.871 -1.511 17.656 1 97.31 134 LYS B CA 1
ATOM 2266 C C . LYS B 1 134 ? -6.586 -2.105 18.219 1 97.31 134 LYS B C 1
ATOM 2268 O O . LYS B 1 134 ? -6.477 -3.322 18.375 1 97.31 134 LYS B O 1
ATOM 2273 N N . LEU B 1 135 ? -5.602 -1.252 18.469 1 97.5 135 LEU B N 1
ATOM 2274 C CA . LEU B 1 135 ? -4.332 -1.64 19.062 1 97.5 135 LEU B CA 1
ATOM 2275 C C . LEU B 1 135 ? -4.027 -0.778 20.281 1 97.5 135 LEU B C 1
ATOM 2277 O O . LEU B 1 135 ? -4.043 0.452 20.203 1 97.5 135 LEU B O 1
ATOM 2281 N N . ASP B 1 136 ? -3.73 -1.441 21.406 1 97.38 136 ASP B N 1
ATOM 2282 C CA . ASP B 1 136 ? -3.199 -0.623 22.5 1 97.38 136 ASP B CA 1
ATOM 2283 C C . ASP B 1 136 ? -1.749 -0.228 22.234 1 97.38 136 ASP B C 1
ATOM 2285 O O . ASP B 1 136 ? -1.161 -0.648 21.234 1 97.38 136 ASP B O 1
ATOM 2289 N N . ASP B 1 137 ? -1.19 0.568 23.078 1 97.94 137 ASP B N 1
ATOM 2290 C CA . ASP B 1 137 ? 0.134 1.128 22.828 1 97.94 137 ASP B CA 1
ATOM 2291 C C . ASP B 1 137 ? 1.195 0.03 22.781 1 97.94 137 ASP B C 1
ATOM 2293 O O . ASP B 1 137 ? 2.158 0.118 22.016 1 97.94 137 ASP B O 1
ATOM 2297 N N . ALA B 1 138 ? 1.048 -0.975 23.578 1 98.38 138 ALA B N 1
ATOM 2298 C CA . ALA B 1 138 ? 2 -2.082 23.578 1 98.38 138 ALA B CA 1
ATOM 2299 C C . ALA B 1 138 ? 1.942 -2.855 22.266 1 98.38 138 ALA B C 1
ATOM 2301 O O . ALA B 1 138 ? 2.979 -3.162 21.672 1 98.38 138 ALA B O 1
ATOM 2302 N N . GLN B 1 139 ? 0.777 -3.139 21.797 1 98.56 139 GLN B N 1
ATOM 2303 C CA . GLN B 1 139 ? 0.572 -3.83 20.531 1 98.56 139 GLN B CA 1
ATOM 2304 C C . GLN B 1 139 ? 1.084 -2.996 19.359 1 98.56 139 GLN B C 1
ATOM 2306 O O . GLN B 1 139 ? 1.726 -3.523 18.453 1 98.56 139 GLN B O 1
ATOM 2311 N N . ALA B 1 140 ? 0.826 -1.704 19.422 1 98.56 140 ALA B N 1
ATOM 2312 C CA . ALA B 1 140 ? 1.295 -0.8 18.375 1 98.56 140 ALA B CA 1
ATOM 2313 C C . ALA B 1 140 ? 2.818 -0.76 18.328 1 98.56 140 ALA B C 1
ATOM 2315 O O . ALA B 1 140 ? 3.412 -0.754 17.25 1 98.56 140 ALA B O 1
ATOM 2316 N N . GLY B 1 141 ? 3.406 -0.745 19.484 1 98.56 141 GLY B N 1
ATOM 2317 C CA . GLY B 1 141 ? 4.859 -0.784 19.547 1 98.56 141 GLY B CA 1
ATOM 2318 C C . GLY B 1 141 ? 5.449 -2.062 18.984 1 98.56 141 GLY B C 1
ATOM 2319 O O . GLY B 1 141 ? 6.43 -2.023 18.234 1 98.56 141 GLY B O 1
ATOM 2320 N N . GLN B 1 142 ? 4.852 -3.18 19.297 1 98.56 142 GLN B N 1
ATOM 2321 C CA . GLN B 1 142 ? 5.297 -4.469 18.781 1 98.56 142 GLN B CA 1
ATOM 2322 C C . GLN B 1 142 ? 5.156 -4.531 17.266 1 98.56 142 GLN B C 1
ATOM 2324 O O . GLN B 1 142 ? 6.047 -5.023 16.562 1 98.56 142 GLN B O 1
ATOM 2329 N N . LEU B 1 143 ? 4.043 -4.023 16.828 1 98.69 143 LEU B N 1
ATOM 2330 C CA . LEU B 1 143 ? 3.812 -3.984 15.391 1 98.69 143 LEU B CA 1
ATOM 2331 C C . LEU B 1 143 ? 4.891 -3.166 14.688 1 98.69 143 LEU B C 1
ATOM 2333 O O . LEU B 1 143 ? 5.484 -3.623 13.711 1 98.69 143 LEU B O 1
ATOM 2337 N N . ALA B 1 144 ? 5.176 -2.012 15.203 1 98.5 144 ALA B N 1
ATOM 2338 C CA . ALA B 1 144 ? 6.188 -1.139 14.617 1 98.5 144 ALA B CA 1
ATOM 2339 C C . ALA B 1 144 ? 7.559 -1.812 14.609 1 98.5 144 ALA B C 1
ATOM 2341 O O . ALA B 1 144 ? 8.305 -1.699 13.641 1 98.5 144 ALA B O 1
ATOM 2342 N N . GLU B 1 145 ? 7.848 -2.518 15.641 1 98.19 145 GLU B N 1
ATOM 2343 C CA . GLU B 1 145 ? 9.141 -3.184 15.75 1 98.19 145 GLU B CA 1
ATOM 2344 C C . GLU B 1 145 ? 9.281 -4.305 14.719 1 98.19 145 GLU B C 1
ATOM 2346 O O . GLU B 1 145 ? 10.32 -4.434 14.07 1 98.19 145 GLU B O 1
ATOM 2351 N N . LEU B 1 146 ? 8.281 -5.117 14.594 1 98.44 146 LEU B N 1
ATOM 2352 C CA . LEU B 1 146 ? 8.312 -6.215 13.633 1 98.44 146 LEU B CA 1
ATOM 2353 C C . LEU B 1 146 ? 8.391 -5.688 12.203 1 98.44 146 LEU B C 1
ATOM 2355 O O . LEU B 1 146 ? 9.125 -6.23 11.383 1 98.44 146 LEU B O 1
ATOM 2359 N N . LEU B 1 147 ? 7.668 -4.602 11.953 1 98.5 147 LEU B N 1
ATOM 2360 C CA . LEU B 1 147 ? 7.691 -4 10.625 1 98.5 147 LEU B CA 1
ATOM 2361 C C . LEU B 1 147 ? 9.062 -3.395 10.328 1 98.5 147 LEU B C 1
ATOM 2363 O O . LEU B 1 147 ? 9.531 -3.434 9.188 1 98.5 147 LEU B O 1
ATOM 2367 N N . ALA B 1 148 ? 9.695 -2.855 11.336 1 97.69 148 ALA B N 1
ATOM 2368 C CA . ALA B 1 148 ? 11.023 -2.262 11.172 1 97.69 148 ALA B CA 1
ATOM 2369 C C . ALA B 1 148 ? 12.039 -3.307 10.711 1 97.69 148 ALA B C 1
ATOM 2371 O O . ALA B 1 148 ? 12.945 -3 9.938 1 97.69 148 ALA B O 1
ATOM 2372 N N . LEU B 1 149 ? 11.867 -4.555 11.102 1 97.25 149 LEU B N 1
ATOM 2373 C CA . LEU B 1 149 ? 12.773 -5.633 10.703 1 97.25 149 LEU B CA 1
ATOM 2374 C C . LEU B 1 149 ? 12.695 -5.879 9.203 1 97.25 149 LEU B C 1
ATOM 2376 O O . LEU B 1 149 ? 13.664 -6.332 8.594 1 97.25 149 LEU B O 1
ATOM 2380 N N . LEU B 1 150 ? 11.609 -5.551 8.617 1 97.38 150 LEU B N 1
ATOM 2381 C CA . LEU B 1 150 ? 11.391 -5.812 7.195 1 97.38 150 LEU B CA 1
ATOM 2382 C C . LEU B 1 150 ? 11.891 -4.648 6.344 1 97.38 150 LEU B C 1
ATOM 2384 O O . LEU B 1 150 ? 12.203 -4.824 5.164 1 97.38 150 LEU B O 1
ATOM 2388 N N . SER B 1 151 ? 11.867 -3.443 6.863 1 91.31 151 SER B N 1
ATOM 2389 C CA . SER B 1 151 ? 12.148 -2.264 6.051 1 91.31 151 SER B CA 1
ATOM 2390 C C . SER B 1 151 ? 13.555 -1.733 6.309 1 91.31 151 SER B C 1
ATOM 2392 O O . SER B 1 151 ? 14.086 -0.965 5.512 1 91.31 151 SER B O 1
ATOM 2394 N N . ASP B 1 152 ? 14.062 -1.993 7.473 1 79.31 152 ASP B N 1
ATOM 2395 C CA . ASP B 1 152 ? 15.391 -1.478 7.785 1 79.31 152 ASP B CA 1
ATOM 2396 C C . ASP B 1 152 ? 16.469 -2.225 7 1 79.31 152 ASP B C 1
ATOM 2398 O O . ASP B 1 152 ? 16.344 -3.426 6.758 1 79.31 152 ASP B O 1
ATOM 2402 N N . LYS B 1 153 ? 17.188 -1.493 6.195 1 64.06 153 LYS B N 1
ATOM 2403 C CA . LYS B 1 153 ? 18.281 -2.01 5.363 1 64.06 153 LYS B CA 1
ATOM 2404 C C . LYS B 1 153 ? 19.203 -2.918 6.172 1 64.06 153 LYS B C 1
ATOM 2406 O O . LYS B 1 153 ? 19.594 -2.578 7.289 1 64.06 153 LYS B O 1
ATOM 2411 N N . SER B 1 154 ? 19 -4.355 6.031 1 45.59 154 SER B N 1
ATOM 2412 C CA . SER B 1 154 ? 20.125 -5.125 6.555 1 45.59 154 SER B CA 1
ATOM 2413 C C . SER B 1 154 ? 21.375 -4.914 5.711 1 45.59 154 SER B C 1
ATOM 2415 O O . SER B 1 154 ? 21.281 -4.629 4.512 1 45.59 154 SER B O 1
#

Foldseek 3Di:
DPPPVPPVPDPDDPVRVVVVVCVVVLVVVLQVQLQVLQVVVVADHVLLLQLLVVQVPDVQSKDFLVVSQVRGPDHDPCSVVVLVVCVVVVQWDWDQDPPVRPTIMIGGDPVVNVSSVVSCVSSVVSCCVSPVVVDPPVRVVVVVVVVCVVPPDD/DPPPVPPVPDPDDPVRVVVVVCVVVLVVVLQVQLQVLCVVVVADHVLLLQLLVVQVPDDQSKDFLVVSQVRGPDHDPCSPVVLVVCVVVVQWDWDQDPPVRPTIMIGGDPVVNVSSVVSCVSSVVSCCVSPVVVDPPVRVVVVVVVVCVVPPDD

Solvent-accessible surface area (backbone atoms only — not comparable to full-atom values): 16653 Å² total; per-residue (Å²): 134,80,80,70,71,77,76,65,82,64,68,46,50,71,38,36,52,46,23,50,53,34,50,52,46,25,51,51,51,44,50,52,51,42,44,47,55,30,46,75,70,74,43,72,54,64,63,56,43,35,52,41,50,53,23,67,71,30,74,92,18,40,39,39,66,69,54,48,68,70,66,34,72,65,87,64,94,52,54,68,61,50,49,51,54,35,34,74,71,50,26,31,48,75,42,78,44,66,86,76,62,72,48,55,33,41,31,56,33,72,57,22,53,52,48,39,55,56,48,42,59,53,49,36,44,36,45,16,62,57,41,36,73,56,34,56,60,68,54,19,43,52,46,27,53,58,35,42,50,51,50,50,84,128,133,80,79,71,70,76,74,64,84,65,68,48,50,72,38,37,51,47,24,51,54,35,51,51,46,25,51,51,50,44,51,52,52,43,44,47,55,29,46,75,72,73,44,73,55,64,63,56,44,35,52,43,48,54,23,67,72,29,74,92,19,39,39,39,66,69,56,48,66,70,65,35,73,64,88,64,94,52,54,68,61,50,50,51,53,35,33,76,70,50,26,30,48,76,43,78,43,65,85,76,64,72,47,56,33,41,30,56,35,74,56,21,54,50,48,38,54,56,47,42,60,53,48,36,46,36,46,16,63,57,42,37,71,56,33,55,60,69,54,20,43,52,47,27,52,57,35,44,50,50,51,50,84,128

Organism: Ricinus communis (NCBI:txid3988)